Protein AF-A0A3D3QNE5-F1 (afdb_monomer_lite)

Sequence (217 aa):
YAAATQAGFNVDNRNRVFELVQEGLTAEEVILRVTDPNWDDQLERRQYGVVTMHDGLVNVAGYTTPLRQGTSTDNDGSTRYAGVMADASNGVSSQGNTLESSEVVSAPLDAYRWDDPAGFNWLSDRLMRALEAGSVAGGDVRCNDDSIRQTASMAVILVARGQDAPYATESIGMTDAGTPNAPWLAISVATERMAENPLLELRRQYDEWRRTASIDG

Structure (mmCIF, N/CA/C/O backbone):
data_AF-A0A3D3QNE5-F1
#
_entry.id   AF-A0A3D3QNE5-F1
#
loop_
_atom_site.group_PDB
_atom_site.id
_atom_site.type_symbol
_atom_site.label_atom_id
_atom_site.label_alt_id
_atom_site.label_comp_id
_atom_site.label_asym_id
_atom_site.label_entity_id
_atom_site.label_seq_id
_atom_site.pdbx_PDB_ins_code
_atom_site.Cartn_x
_atom_site.Cartn_y
_atom_site.Cartn_z
_atom_site.occupancy
_atom_site.B_iso_or_equiv
_atom_site.auth_seq_id
_atom_site.auth_comp_id
_atom_site.auth_asym_id
_atom_site.auth_atom_id
_atom_site.pdbx_PDB_model_num
ATOM 1 N N . TYR A 1 1 ? -9.745 2.968 9.041 1.00 90.88 1 TYR A N 1
ATOM 2 C CA . TYR A 1 1 ? -9.155 3.762 7.944 1.00 90.88 1 TYR A CA 1
ATOM 3 C C . TYR A 1 1 ? -7.652 3.547 7.941 1.00 90.88 1 TYR A C 1
ATOM 5 O O . TYR A 1 1 ? -7.101 3.224 8.987 1.00 90.88 1 TYR A O 1
ATOM 13 N N . ALA A 1 2 ? -7.010 3.677 6.785 1.00 95.69 2 ALA A N 1
ATOM 14 C CA . ALA A 1 2 ? -5.568 3.532 6.611 1.00 95.69 2 ALA A CA 1
ATOM 15 C C . ALA A 1 2 ? -5.110 4.347 5.396 1.00 95.69 2 ALA A C 1
ATOM 17 O O . ALA A 1 2 ? -5.883 4.547 4.460 1.00 95.69 2 ALA A O 1
ATOM 18 N N . ALA A 1 3 ? -3.856 4.793 5.394 1.00 96.31 3 ALA A N 1
ATOM 19 C CA . ALA A 1 3 ? -3.262 5.437 4.233 1.00 96.31 3 ALA A CA 1
ATOM 20 C C . ALA A 1 3 ? -1.767 5.125 4.121 1.00 96.31 3 ALA A C 1
ATOM 22 O O . ALA A 1 3 ? -1.083 4.949 5.128 1.00 96.31 3 ALA A O 1
ATOM 23 N N . ALA A 1 4 ? -1.267 5.094 2.889 1.00 95.12 4 ALA A N 1
ATOM 24 C CA . ALA A 1 4 ? 0.140 4.941 2.554 1.00 95.12 4 ALA A CA 1
ATOM 25 C C . ALA A 1 4 ? 0.581 6.102 1.653 1.00 95.12 4 ALA A C 1
ATOM 27 O O . ALA A 1 4 ? 0.037 6.298 0.564 1.00 95.12 4 ALA A O 1
ATOM 28 N N . THR A 1 5 ? 1.578 6.863 2.108 1.00 93.00 5 THR A N 1
ATOM 29 C CA . THR A 1 5 ? 2.180 7.984 1.372 1.00 93.00 5 THR A CA 1
ATOM 30 C C . THR A 1 5 ? 3.607 7.624 0.978 1.00 93.00 5 THR A C 1
ATOM 32 O O . THR A 1 5 ? 4.450 7.403 1.849 1.00 93.00 5 THR A O 1
ATOM 35 N N . GLN A 1 6 ? 3.898 7.559 -0.317 1.00 90.12 6 GLN A N 1
ATOM 36 C CA . GLN A 1 6 ? 5.183 7.077 -0.822 1.00 90.12 6 GLN A CA 1
ATOM 37 C C . GLN A 1 6 ? 5.610 7.821 -2.088 1.00 90.12 6 GLN A C 1
ATOM 39 O O . GLN A 1 6 ? 4.893 8.690 -2.576 1.00 90.12 6 GLN A O 1
ATOM 44 N N . ALA A 1 7 ? 6.785 7.449 -2.606 1.00 86.94 7 ALA A N 1
ATOM 45 C CA . ALA A 1 7 ? 7.485 8.118 -3.702 1.00 86.94 7 ALA A CA 1
ATOM 46 C C . ALA A 1 7 ? 7.830 9.584 -3.362 1.00 86.94 7 ALA A C 1
ATOM 48 O O . ALA A 1 7 ? 6.972 10.427 -3.117 1.00 86.94 7 ALA A O 1
ATOM 49 N N . GLY A 1 8 ? 9.132 9.880 -3.265 1.00 83.69 8 GLY A N 1
ATOM 50 C CA . GLY A 1 8 ? 9.593 11.179 -2.766 1.00 83.69 8 GLY A CA 1
ATOM 51 C C . GLY A 1 8 ? 8.957 11.528 -1.417 1.00 83.69 8 GLY A C 1
ATOM 52 O O . GLY A 1 8 ? 8.318 12.568 -1.313 1.00 83.69 8 GLY A O 1
ATOM 53 N N . PHE A 1 9 ? 9.061 10.630 -0.430 1.00 84.50 9 PHE A N 1
ATOM 54 C CA . PHE A 1 9 ? 8.398 10.776 0.868 1.00 84.50 9 PHE A CA 1
ATOM 55 C C . PHE A 1 9 ? 8.602 12.177 1.462 1.00 84.50 9 PHE A C 1
ATOM 57 O O . PHE A 1 9 ? 9.721 12.690 1.508 1.00 84.50 9 PHE A O 1
ATOM 64 N N . ASN A 1 10 ? 7.502 12.772 1.915 1.00 89.44 10 ASN A N 1
ATOM 65 C CA . ASN A 1 10 ? 7.453 14.072 2.562 1.00 89.44 10 ASN A CA 1
ATOM 66 C C . ASN A 1 10 ? 6.512 13.955 3.772 1.00 89.44 10 ASN A C 1
ATOM 68 O O . ASN A 1 10 ? 5.375 13.492 3.638 1.00 89.44 10 ASN A O 1
ATOM 72 N N . VAL A 1 11 ? 7.006 14.343 4.949 1.00 91.56 11 VAL A N 1
ATOM 73 C CA . VAL A 1 11 ? 6.274 14.178 6.210 1.00 91.56 11 VAL A CA 1
ATOM 74 C C . VAL A 1 11 ? 5.051 15.092 6.304 1.00 91.56 11 VAL A C 1
ATOM 76 O O . VAL A 1 11 ? 4.040 14.665 6.854 1.00 91.56 11 VAL A O 1
ATOM 79 N N . ASP A 1 12 ? 5.097 16.285 5.712 1.00 92.12 12 ASP A N 1
ATOM 80 C CA . ASP A 1 12 ? 3.985 17.240 5.708 1.00 92.12 12 ASP A CA 1
ATOM 81 C C . ASP A 1 12 ? 2.828 16.718 4.854 1.00 92.12 12 ASP A C 1
ATOM 83 O O . ASP A 1 12 ? 1.675 16.758 5.274 1.00 92.12 12 ASP A O 1
ATOM 87 N N . ASN A 1 13 ? 3.129 16.106 3.706 1.00 91.88 13 ASN A N 1
ATOM 88 C CA . ASN A 1 13 ? 2.128 15.408 2.897 1.00 91.88 13 ASN A CA 1
ATOM 89 C C . ASN A 1 13 ? 1.490 14.236 3.647 1.00 91.88 13 ASN A C 1
ATOM 91 O O . ASN A 1 13 ? 0.273 14.057 3.602 1.00 91.88 13 ASN A O 1
ATOM 95 N N . ARG A 1 14 ? 2.300 13.440 4.355 1.00 94.25 14 ARG A N 1
ATOM 96 C CA . ARG A 1 14 ? 1.798 12.359 5.214 1.00 94.25 14 ARG A CA 1
ATOM 97 C C . ARG A 1 14 ? 0.884 12.905 6.308 1.00 94.25 14 ARG A C 1
ATOM 99 O O . ARG A 1 14 ? -0.198 12.357 6.511 1.00 94.25 14 ARG A O 1
ATOM 106 N N . ASN A 1 15 ? 1.295 13.977 6.983 1.00 95.12 15 ASN A N 1
ATOM 107 C CA . ASN A 1 15 ? 0.505 14.632 8.026 1.00 95.12 15 ASN A CA 1
ATOM 108 C C . ASN A 1 15 ? -0.812 15.170 7.464 1.00 95.12 15 ASN A C 1
ATOM 110 O O . ASN A 1 15 ? -1.858 14.968 8.069 1.00 95.12 15 ASN A O 1
ATOM 114 N N . ARG A 1 16 ? -0.791 15.751 6.262 1.00 95.81 16 ARG A N 1
ATOM 115 C CA . ARG A 1 16 ? -2.001 16.248 5.610 1.00 95.81 16 ARG A CA 1
ATOM 116 C C . ARG A 1 16 ? -2.996 15.139 5.290 1.00 95.81 16 ARG A C 1
ATOM 118 O O . ARG A 1 16 ? -4.182 15.294 5.558 1.00 95.81 16 ARG A O 1
ATOM 125 N N . VAL A 1 17 ? -2.529 14.006 4.759 1.00 96.69 17 VAL A N 1
ATOM 126 C CA . VAL A 1 17 ? -3.379 12.817 4.569 1.00 96.69 17 VAL A CA 1
ATOM 127 C C . VAL A 1 17 ? -3.972 12.366 5.906 1.00 96.69 17 VAL A C 1
ATOM 129 O O . VAL A 1 17 ? -5.165 12.082 5.983 1.00 96.69 17 VAL A O 1
ATOM 132 N N . PHE A 1 18 ? -3.153 12.315 6.959 1.00 96.25 18 PHE A N 1
ATOM 133 C CA . PHE A 1 18 ? -3.582 11.900 8.292 1.00 96.25 18 PHE A CA 1
ATOM 134 C C . PHE A 1 18 ? -4.681 12.809 8.865 1.00 96.25 18 PHE A C 1
ATOM 136 O O . PHE A 1 18 ? -5.699 12.296 9.322 1.00 96.25 18 PHE A O 1
ATOM 143 N N . GLU A 1 19 ? -4.523 14.131 8.771 1.00 96.81 19 GLU A N 1
ATOM 144 C CA . GLU A 1 19 ? -5.537 15.118 9.169 1.00 96.81 19 GLU A CA 1
ATOM 145 C C . GLU A 1 19 ? -6.857 14.918 8.415 1.00 96.81 19 GLU A C 1
ATOM 147 O O . GLU A 1 19 ? -7.907 14.779 9.033 1.00 96.81 19 GLU A O 1
ATOM 152 N N . LEU A 1 20 ? -6.809 14.830 7.083 1.00 97.12 20 LEU A N 1
ATOM 153 C CA . LEU A 1 20 ? -8.007 14.709 6.244 1.00 97.12 20 LEU A CA 1
ATOM 154 C C . LEU A 1 20 ? -8.773 13.403 6.508 1.00 97.12 20 LEU A C 1
ATOM 156 O O . LEU A 1 20 ? -10.003 13.384 6.504 1.00 97.12 20 LEU A O 1
ATOM 160 N N . VAL A 1 21 ? -8.057 12.306 6.771 1.00 96.06 21 VAL A N 1
ATOM 161 C CA . VAL A 1 21 ? -8.677 11.034 7.170 1.00 96.06 21 VAL A CA 1
ATOM 162 C C . VAL A 1 21 ? -9.337 11.154 8.549 1.00 96.06 21 VAL A C 1
ATOM 164 O O . VAL A 1 21 ? -10.417 10.599 8.747 1.00 96.06 21 VAL A O 1
ATOM 167 N N . GLN A 1 22 ? -8.734 11.882 9.495 1.00 94.38 22 GLN A N 1
ATOM 168 C CA . GLN A 1 22 ? -9.334 12.131 10.814 1.00 94.38 22 GLN A CA 1
ATOM 169 C C . GLN A 1 22 ? -10.551 13.058 10.761 1.00 94.38 22 GLN A C 1
ATOM 171 O O . GLN A 1 22 ? -11.487 12.874 11.536 1.00 94.38 22 GLN A O 1
ATOM 176 N N . GLU A 1 23 ? -10.566 14.014 9.833 1.00 95.25 23 GLU A N 1
ATOM 177 C CA . GLU A 1 23 ? -11.733 14.853 9.529 1.00 95.25 23 GLU A CA 1
ATOM 178 C C . GLU A 1 23 ? -12.906 14.040 8.944 1.00 95.25 23 GLU A C 1
ATOM 180 O O . GLU A 1 23 ? -14.023 14.547 8.849 1.00 95.25 23 GLU A O 1
ATOM 185 N N . GLY A 1 24 ? -12.673 12.770 8.596 1.00 94.81 24 GLY A N 1
ATOM 186 C CA . GLY A 1 24 ? -13.698 11.833 8.155 1.00 94.81 24 GLY A CA 1
ATOM 187 C C . GLY A 1 24 ? -13.949 11.844 6.652 1.00 94.81 24 GLY A C 1
ATOM 188 O O . GLY A 1 24 ? -14.939 11.266 6.228 1.00 94.81 24 GLY A O 1
ATOM 189 N N . LEU A 1 25 ? -13.086 12.461 5.841 1.00 97.56 25 LEU A N 1
ATOM 190 C CA . LEU A 1 25 ? -13.277 12.531 4.388 1.00 97.56 25 LEU A CA 1
ATOM 191 C C . LEU A 1 25 ? -13.295 11.141 3.721 1.00 97.56 25 LEU A C 1
ATOM 193 O O . LEU A 1 25 ? -12.687 10.166 4.185 1.00 97.56 25 LEU A O 1
ATOM 197 N N . THR A 1 26 ? -13.958 11.060 2.568 1.00 97.81 26 THR A N 1
ATOM 198 C CA . THR A 1 26 ? -13.844 9.906 1.663 1.00 97.81 26 THR A CA 1
ATOM 199 C C . THR A 1 26 ? -12.422 9.793 1.103 1.00 97.81 26 THR A C 1
ATOM 201 O O . THR A 1 26 ? -11.667 10.768 1.066 1.00 97.81 26 THR A O 1
ATOM 204 N N . ALA A 1 27 ? -12.023 8.600 0.661 1.00 97.88 27 ALA A N 1
ATOM 205 C CA . ALA A 1 27 ? -10.681 8.385 0.128 1.00 97.88 27 ALA A CA 1
ATOM 206 C C . ALA A 1 27 ? -10.413 9.268 -1.107 1.00 97.88 27 ALA A C 1
ATOM 208 O O . ALA A 1 27 ? -9.323 9.814 -1.259 1.00 97.88 27 ALA A O 1
ATOM 209 N N . GLU A 1 28 ? -11.421 9.458 -1.953 1.00 97.69 28 GLU A N 1
ATOM 210 C CA . GLU A 1 28 ? -11.393 10.293 -3.149 1.00 97.69 28 GLU A CA 1
ATOM 211 C C . GLU A 1 28 ? -11.211 11.772 -2.800 1.00 97.69 28 GLU A C 1
ATOM 213 O O . GLU A 1 28 ? -10.402 12.455 -3.428 1.00 97.69 28 GLU A O 1
ATOM 218 N N . GLU A 1 29 ? -11.913 12.268 -1.778 1.00 98.12 29 GLU A N 1
ATOM 219 C CA . GLU A 1 29 ? -11.738 13.638 -1.289 1.00 98.12 29 GLU A CA 1
ATOM 220 C C . GLU A 1 29 ? -10.346 13.849 -0.694 1.00 98.12 29 GLU A C 1
ATOM 222 O O . GLU A 1 29 ? -9.727 14.880 -0.960 1.00 98.12 29 GLU A O 1
ATOM 227 N N . VAL A 1 30 ? -9.823 12.877 0.064 1.00 97.94 30 VAL A N 1
ATOM 228 C CA . VAL A 1 30 ? -8.446 12.934 0.576 1.00 97.94 30 VAL A CA 1
ATOM 229 C C . VAL A 1 30 ? -7.464 13.050 -0.587 1.00 97.94 30 VAL A C 1
ATOM 231 O O . VAL A 1 30 ? -6.654 13.976 -0.590 1.00 97.94 30 VAL A O 1
ATOM 234 N N . ILE A 1 31 ? -7.558 12.164 -1.590 1.00 97.19 31 ILE A N 1
ATOM 235 C CA . ILE A 1 31 ? -6.699 12.207 -2.783 1.00 97.19 31 ILE A CA 1
ATOM 236 C C . ILE A 1 31 ? -6.809 13.568 -3.472 1.00 97.19 31 ILE A C 1
ATOM 238 O O . ILE A 1 31 ? -5.785 14.214 -3.664 1.00 97.19 31 ILE A O 1
ATOM 242 N N . LEU A 1 32 ? -8.026 14.048 -3.755 1.00 97.12 32 LEU A N 1
ATOM 243 C CA . LEU A 1 32 ? -8.255 15.335 -4.416 1.00 97.12 32 LEU A CA 1
ATOM 244 C C . LEU A 1 3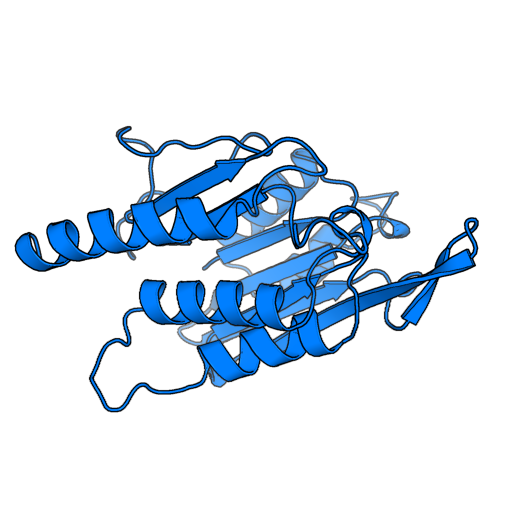2 ? -7.547 16.492 -3.696 1.00 97.12 32 LEU A C 1
ATOM 246 O O . LEU A 1 32 ? -6.938 17.337 -4.349 1.00 97.12 32 LEU A O 1
ATOM 250 N N . ARG A 1 33 ? -7.609 16.523 -2.360 1.00 96.81 33 ARG A N 1
ATOM 251 C CA . ARG A 1 33 ? -7.003 17.581 -1.540 1.00 96.81 33 ARG A CA 1
ATOM 252 C C . ARG A 1 33 ? -5.481 17.517 -1.523 1.00 96.81 33 ARG A C 1
ATOM 254 O O . ARG A 1 33 ? -4.845 18.562 -1.599 1.00 96.81 33 ARG A O 1
ATOM 261 N N . VAL A 1 34 ? -4.897 16.326 -1.402 1.00 95.81 34 VAL A N 1
ATOM 262 C CA . VAL A 1 34 ? -3.430 16.182 -1.332 1.00 95.81 34 VAL A CA 1
ATOM 263 C C . VAL A 1 34 ? -2.764 16.216 -2.703 1.00 95.81 34 VAL A C 1
ATOM 265 O O . VAL A 1 34 ? -1.554 16.397 -2.781 1.00 95.81 34 VAL A O 1
ATOM 268 N N . THR A 1 35 ? -3.548 16.097 -3.778 1.00 95.19 35 THR A N 1
ATOM 269 C CA . THR A 1 35 ? -3.095 16.307 -5.157 1.00 95.19 35 THR A CA 1
ATOM 270 C C . THR A 1 35 ? -3.410 17.700 -5.707 1.00 95.19 35 THR A C 1
ATOM 272 O O . THR A 1 35 ? -3.315 17.913 -6.914 1.00 95.19 35 THR A O 1
ATOM 275 N N . ASP A 1 36 ? -3.816 18.654 -4.866 1.00 94.19 36 ASP A N 1
ATOM 276 C CA . ASP A 1 36 ? -3.962 20.048 -5.290 1.00 94.19 36 ASP A CA 1
ATOM 277 C C . ASP A 1 36 ? -2.561 20.647 -5.537 1.00 94.19 36 ASP A C 1
ATOM 279 O O . ASP A 1 36 ? -1.737 20.655 -4.618 1.00 94.19 36 ASP A O 1
ATOM 283 N N . PRO A 1 37 ? -2.253 21.166 -6.740 1.00 90.12 37 PRO A N 1
ATOM 284 C CA . PRO A 1 37 ? -0.946 21.759 -7.028 1.00 90.12 37 PRO A CA 1
ATOM 285 C C . PRO A 1 37 ? -0.647 23.028 -6.212 1.00 90.12 37 PRO A C 1
ATOM 287 O O . PRO A 1 37 ? 0.503 23.451 -6.149 1.00 90.12 37 PRO A O 1
ATOM 290 N N . ASN A 1 38 ? -1.653 23.650 -5.582 1.00 91.94 38 ASN A N 1
ATOM 291 C CA . ASN A 1 38 ? -1.429 24.735 -4.621 1.00 91.94 38 ASN A CA 1
ATOM 292 C C . ASN A 1 38 ? -0.928 24.223 -3.262 1.00 91.94 38 ASN A C 1
ATOM 294 O O . ASN A 1 38 ? -0.426 25.012 -2.463 1.00 91.94 38 ASN A O 1
ATOM 298 N N . TRP A 1 39 ? -1.113 22.931 -2.981 1.00 90.81 39 TRP A N 1
ATOM 299 C CA . TRP A 1 39 ? -0.649 22.267 -1.768 1.00 90.81 39 TRP A CA 1
ATOM 300 C C . TRP A 1 39 ? 0.719 21.606 -1.972 1.00 90.81 39 TRP A C 1
ATOM 302 O O . TRP A 1 39 ? 1.626 21.826 -1.174 1.00 90.81 39 TRP A O 1
ATOM 312 N N . ASP A 1 40 ? 0.877 20.816 -3.036 1.00 92.12 40 ASP A N 1
ATOM 313 C CA . ASP A 1 40 ? 2.121 20.106 -3.342 1.00 92.12 40 ASP A CA 1
ATOM 314 C C . ASP A 1 40 ? 2.567 20.439 -4.765 1.00 92.12 40 ASP A C 1
ATOM 316 O O . ASP A 1 40 ? 1.901 20.099 -5.739 1.00 92.12 40 ASP A O 1
ATOM 320 N N . ASP A 1 41 ? 3.708 21.106 -4.897 1.00 91.44 41 ASP A N 1
ATOM 321 C CA . ASP A 1 41 ? 4.287 21.494 -6.185 1.00 91.44 41 ASP A CA 1
ATOM 322 C C . ASP A 1 41 ? 5.157 20.390 -6.812 1.00 91.44 41 ASP A C 1
ATOM 324 O O . ASP A 1 41 ? 5.738 20.585 -7.878 1.00 91.44 41 ASP A O 1
ATOM 328 N N . GLN A 1 42 ? 5.233 19.225 -6.161 1.00 92.25 42 GLN A N 1
ATOM 329 C CA . GLN A 1 42 ? 6.050 18.074 -6.550 1.00 92.25 42 GLN A CA 1
ATOM 330 C C . GLN A 1 42 ? 5.203 16.811 -6.774 1.00 92.25 42 GLN A C 1
ATOM 332 O O . GLN A 1 42 ? 5.662 15.682 -6.543 1.00 92.25 42 GLN A O 1
ATOM 337 N N . LEU A 1 43 ? 3.953 16.974 -7.222 1.00 91.50 43 LEU A N 1
ATOM 338 C CA . LEU A 1 43 ? 3.023 15.868 -7.497 1.00 91.50 43 LEU A CA 1
ATOM 339 C C . LEU A 1 43 ? 3.593 14.830 -8.457 1.00 91.50 43 LEU A C 1
ATOM 341 O O . LEU A 1 43 ? 3.243 13.653 -8.364 1.00 91.50 43 LEU A O 1
ATOM 345 N N . GLU A 1 44 ? 4.508 15.227 -9.344 1.00 90.88 44 GLU A N 1
ATOM 346 C CA . GLU A 1 44 ? 5.205 14.327 -10.252 1.00 90.88 44 GLU A CA 1
ATOM 347 C C . GLU A 1 44 ? 6.040 13.272 -9.529 1.00 90.88 44 GLU A C 1
ATOM 349 O O . GLU A 1 44 ? 6.466 12.295 -10.145 1.00 90.88 44 GLU A O 1
ATOM 354 N N . ARG A 1 45 ? 6.300 13.454 -8.233 1.00 90.00 45 ARG A N 1
ATOM 355 C CA . ARG A 1 45 ? 7.092 12.555 -7.396 1.00 90.00 45 ARG A CA 1
ATOM 356 C C . ARG A 1 45 ? 6.253 11.672 -6.493 1.00 90.00 45 ARG A C 1
ATOM 358 O O . ARG A 1 45 ? 6.856 10.802 -5.882 1.00 90.00 45 ARG A O 1
ATOM 365 N N . ARG A 1 46 ? 4.933 11.864 -6.417 1.00 93.94 46 ARG A N 1
ATOM 366 C CA . ARG A 1 46 ? 4.092 11.296 -5.355 1.00 93.94 46 ARG A CA 1
ATOM 367 C C . ARG A 1 46 ? 3.321 10.053 -5.761 1.00 93.94 46 ARG A C 1
ATOM 369 O O . ARG A 1 46 ? 2.989 9.841 -6.931 1.00 93.94 46 ARG A O 1
ATOM 376 N N . GLN A 1 47 ? 2.988 9.273 -4.741 1.00 95.06 47 GLN A N 1
ATOM 377 C CA . GLN A 1 47 ? 2.051 8.167 -4.811 1.00 95.06 47 GLN A CA 1
ATOM 378 C C . GLN A 1 47 ? 1.314 8.020 -3.468 1.00 95.06 47 GLN A C 1
ATOM 380 O O . GLN A 1 47 ? 1.931 8.077 -2.401 1.00 95.06 47 GLN A O 1
ATOM 385 N N . TYR A 1 48 ? -0.004 7.839 -3.519 1.00 95.88 48 TYR A N 1
ATOM 386 C CA . TYR A 1 48 ? -0.884 7.785 -2.349 1.00 95.88 48 TYR A CA 1
ATOM 387 C C . TYR A 1 48 ? -1.880 6.642 -2.485 1.00 95.88 48 TYR A C 1
ATOM 389 O O . TYR A 1 48 ? -2.467 6.473 -3.548 1.00 95.88 48 TYR A O 1
ATOM 397 N N . GLY A 1 49 ? -2.126 5.916 -1.399 1.00 96.62 49 GLY A N 1
ATOM 398 C CA . GLY A 1 49 ? -3.211 4.943 -1.295 1.00 96.62 49 GLY A CA 1
ATOM 399 C C . GLY A 1 49 ? -3.984 5.211 -0.016 1.00 96.62 49 GLY A C 1
ATOM 400 O O . GLY A 1 49 ? -3.368 5.373 1.036 1.00 96.62 49 GLY A O 1
ATOM 401 N N . VAL A 1 50 ? -5.307 5.299 -0.096 1.00 98.00 50 VAL A N 1
ATOM 402 C CA . VAL A 1 50 ? -6.169 5.694 1.021 1.00 98.00 50 VAL A CA 1
ATOM 403 C C . VAL A 1 50 ? -7.376 4.765 1.085 1.00 98.00 50 VAL A C 1
ATOM 405 O O . VAL A 1 50 ? -8.034 4.515 0.079 1.00 98.00 50 VAL A O 1
ATOM 408 N N . VAL A 1 51 ? -7.671 4.275 2.287 1.00 97.62 51 VAL A N 1
ATOM 409 C CA . VAL A 1 51 ? -8.873 3.509 2.624 1.00 97.62 51 VAL A CA 1
ATOM 410 C C . VAL A 1 51 ? -9.583 4.229 3.766 1.00 97.62 51 VAL A C 1
ATOM 412 O O . VAL A 1 51 ? -9.055 4.309 4.882 1.00 97.62 51 VAL A O 1
ATOM 415 N N . THR A 1 52 ? -10.795 4.719 3.526 1.00 96.88 52 THR A N 1
ATOM 416 C CA . THR A 1 52 ? -11.631 5.338 4.564 1.00 96.88 52 THR A CA 1
ATOM 417 C C . THR A 1 52 ? -12.978 4.644 4.696 1.00 96.88 52 THR A C 1
ATOM 419 O O . THR A 1 52 ? -13.341 3.770 3.909 1.00 96.88 52 THR A O 1
ATOM 422 N N . MET A 1 53 ? -13.703 4.999 5.754 1.00 93.12 53 MET A N 1
ATOM 423 C CA . MET A 1 53 ? -15.091 4.611 5.940 1.00 93.12 53 MET A CA 1
ATOM 424 C C . MET A 1 53 ? -15.886 5.880 6.229 1.00 93.12 53 MET A C 1
ATOM 426 O O . MET A 1 53 ? -15.563 6.583 7.182 1.00 93.12 53 MET A O 1
ATOM 430 N N . HIS A 1 54 ? -16.892 6.162 5.409 1.00 90.00 54 HIS A N 1
ATOM 431 C CA . HIS A 1 54 ? -17.760 7.335 5.518 1.00 90.00 54 HIS A CA 1
ATOM 432 C C . HIS A 1 54 ? -19.209 6.855 5.439 1.00 90.00 54 HIS A C 1
ATOM 434 O O . HIS A 1 54 ? -19.547 6.085 4.543 1.00 90.00 54 HIS A O 1
ATOM 440 N N . ASP A 1 55 ? -20.047 7.241 6.403 1.00 88.88 55 ASP A N 1
ATOM 441 C CA . ASP A 1 55 ? -21.447 6.794 6.512 1.00 88.88 55 ASP A CA 1
ATOM 442 C C . ASP A 1 55 ? -21.639 5.264 6.437 1.00 88.88 55 ASP A C 1
ATOM 444 O O . ASP A 1 55 ? -22.605 4.753 5.874 1.00 88.88 55 ASP A O 1
ATOM 448 N N . GLY A 1 56 ? -20.691 4.507 7.001 1.00 88.06 56 GLY A N 1
ATOM 449 C CA . GLY A 1 56 ? -20.710 3.039 6.986 1.00 88.06 56 GLY A CA 1
ATOM 450 C C . GLY A 1 56 ? -20.323 2.403 5.645 1.00 88.06 56 GLY A C 1
ATOM 451 O O . GLY A 1 56 ? -20.372 1.181 5.524 1.00 88.06 56 GLY A O 1
ATOM 452 N N . LEU A 1 57 ? -19.911 3.200 4.655 1.00 93.50 57 LEU A N 1
ATOM 453 C CA . LEU A 1 57 ? -19.417 2.736 3.362 1.00 93.50 57 LEU A CA 1
ATOM 454 C C . LEU A 1 57 ? -17.894 2.822 3.305 1.00 93.50 57 LEU A C 1
ATOM 456 O O . LEU A 1 57 ? -17.299 3.823 3.705 1.00 93.50 57 LEU A O 1
ATOM 460 N N . VAL A 1 58 ? -17.267 1.767 2.791 1.00 96.25 58 VAL A N 1
ATOM 461 C CA . VAL A 1 58 ? -15.823 1.724 2.542 1.00 96.25 58 VAL A CA 1
ATOM 462 C C . VAL A 1 58 ? -15.517 2.464 1.243 1.00 96.25 58 VAL A C 1
ATOM 464 O O . VAL A 1 58 ? -16.101 2.157 0.207 1.00 96.25 58 VAL A O 1
ATOM 467 N N . ASN A 1 59 ? -14.576 3.404 1.300 1.00 97.56 59 ASN A N 1
ATOM 468 C CA . ASN A 1 59 ? -14.068 4.135 0.140 1.00 97.56 59 ASN A CA 1
ATOM 469 C C . ASN A 1 59 ? -12.578 3.845 -0.014 1.00 97.56 59 ASN A C 1
ATOM 471 O O . ASN A 1 59 ? -11.844 3.795 0.979 1.00 97.56 59 ASN A O 1
ATOM 475 N N . VAL A 1 60 ? -12.130 3.645 -1.252 1.00 97.75 60 VAL A N 1
ATOM 476 C CA . VAL A 1 60 ? -10.729 3.351 -1.555 1.00 97.75 60 VAL A CA 1
ATOM 477 C C . VAL A 1 60 ? -10.312 4.143 -2.776 1.00 97.75 60 VAL A C 1
ATOM 479 O O . VAL A 1 60 ? -10.878 3.974 -3.851 1.00 97.75 60 VAL A O 1
ATOM 482 N N . ALA A 1 61 ? -9.262 4.938 -2.621 1.00 97.00 61 ALA A N 1
ATOM 483 C CA . ALA A 1 61 ? -8.701 5.723 -3.701 1.00 97.00 61 ALA A CA 1
ATOM 484 C C . ALA A 1 61 ? -7.180 5.628 -3.690 1.00 97.00 61 ALA A C 1
ATOM 486 O O . ALA A 1 61 ? -6.538 5.470 -2.649 1.00 97.00 61 ALA A O 1
ATOM 487 N N . GLY A 1 62 ? -6.604 5.738 -4.879 1.00 95.44 62 GLY A N 1
ATOM 488 C CA . GLY A 1 62 ? -5.170 5.721 -5.075 1.00 95.44 62 GLY A CA 1
ATOM 489 C C . GLY A 1 62 ? -4.755 6.735 -6.125 1.00 95.44 62 GLY A C 1
ATOM 490 O O . GLY A 1 62 ? -5.504 7.034 -7.052 1.00 95.44 62 GLY A O 1
ATOM 491 N N . TYR A 1 63 ? -3.542 7.246 -5.988 1.00 95.62 63 TYR A N 1
ATOM 492 C CA . TYR A 1 63 ? -2.925 8.162 -6.928 1.00 95.62 63 TYR A CA 1
ATOM 493 C C . TYR A 1 63 ? -1.508 7.692 -7.209 1.00 95.62 63 TYR A C 1
ATOM 495 O O . TYR A 1 63 ? -0.703 7.525 -6.299 1.00 95.62 63 TYR A O 1
ATOM 503 N N . THR A 1 64 ? -1.195 7.515 -8.484 1.00 95.56 64 THR A N 1
ATOM 504 C CA . THR A 1 64 ? 0.177 7.466 -8.990 1.00 95.56 64 THR A CA 1
ATOM 505 C C . THR A 1 64 ? 0.295 8.611 -9.974 1.00 95.56 64 THR A C 1
ATOM 507 O O . THR A 1 64 ? -0.588 8.758 -10.816 1.00 95.56 64 THR A O 1
ATOM 510 N N . THR A 1 65 ? 1.356 9.414 -9.882 1.00 92.38 65 THR A N 1
ATOM 511 C CA . THR A 1 65 ? 1.575 10.488 -10.859 1.00 92.38 65 THR A CA 1
ATOM 512 C C . THR A 1 65 ? 1.401 9.988 -12.303 1.00 92.38 65 THR A C 1
ATOM 514 O O . THR A 1 65 ? 2.044 8.999 -12.682 1.00 92.38 65 THR A O 1
ATOM 517 N N . PRO A 1 66 ? 0.606 10.680 -13.143 1.00 91.25 66 PRO A N 1
ATOM 518 C CA . PRO A 1 66 ? 0.442 10.306 -14.547 1.00 91.25 66 PRO A CA 1
ATOM 519 C C . PRO A 1 66 ? 1.766 10.234 -15.318 1.00 91.25 66 PRO A C 1
ATOM 521 O O . PRO A 1 66 ? 1.873 9.494 -16.288 1.00 91.25 66 PRO A O 1
ATOM 524 N N . LEU A 1 67 ? 2.796 10.964 -14.871 1.00 89.50 67 LEU A N 1
ATOM 525 C CA . LEU A 1 67 ? 4.118 10.979 -15.504 1.00 89.50 67 LEU A CA 1
ATOM 526 C C . LEU A 1 67 ? 4.923 9.691 -15.296 1.00 89.50 67 LEU A C 1
ATOM 528 O O . LEU A 1 67 ? 5.875 9.460 -16.036 1.00 89.50 67 LEU A O 1
ATOM 532 N N . ARG A 1 68 ? 4.586 8.876 -14.288 1.00 88.62 68 ARG A N 1
ATOM 533 C CA . ARG A 1 68 ? 5.267 7.595 -14.026 1.00 88.62 68 ARG A CA 1
ATOM 534 C C . ARG A 1 68 ? 4.346 6.383 -14.096 1.00 88.62 68 ARG A C 1
ATOM 536 O O . ARG A 1 68 ? 4.832 5.271 -13.948 1.00 88.62 68 ARG A O 1
ATOM 543 N N . GLN A 1 69 ? 3.041 6.574 -14.281 1.00 93.88 69 GLN A N 1
ATOM 544 C CA . GLN A 1 69 ? 2.094 5.467 -14.310 1.00 93.88 69 GLN A CA 1
ATOM 545 C C . GLN A 1 69 ? 2.354 4.536 -15.503 1.00 93.88 69 GLN A C 1
ATOM 547 O O . GLN A 1 69 ? 2.487 4.976 -16.643 1.00 93.88 69 GLN A O 1
ATOM 552 N N . GLY A 1 70 ? 2.352 3.233 -15.232 1.00 95.75 70 GLY A N 1
ATOM 553 C CA . GLY A 1 70 ? 2.657 2.190 -16.199 1.00 95.75 70 GLY A CA 1
ATOM 554 C C . GLY A 1 70 ? 4.140 1.840 -16.221 1.00 95.75 70 GLY A C 1
ATOM 555 O O . GLY A 1 70 ? 4.849 1.978 -15.226 1.00 95.75 70 GLY A O 1
ATOM 556 N N . THR A 1 71 ? 4.587 1.331 -17.364 1.00 95.69 71 THR A N 1
ATOM 557 C CA . THR A 1 71 ? 5.983 0.957 -17.586 1.00 95.69 71 THR A CA 1
ATOM 558 C C . THR A 1 71 ? 6.755 2.139 -18.161 1.00 95.69 71 THR A C 1
ATOM 560 O O . THR A 1 71 ? 6.367 2.690 -19.191 1.00 95.69 71 THR A O 1
ATOM 563 N N . SER A 1 72 ? 7.871 2.493 -17.531 1.00 91.69 72 SER A N 1
ATOM 564 C CA . SER A 1 72 ? 8.794 3.530 -17.991 1.00 91.69 72 SER A CA 1
ATOM 565 C C . SER A 1 72 ? 10.228 3.011 -18.032 1.00 91.69 72 SER A C 1
ATOM 567 O O . SER A 1 72 ? 10.609 2.149 -17.240 1.00 91.69 72 SER A O 1
ATOM 569 N N . THR A 1 73 ? 11.039 3.569 -18.927 1.00 88.94 73 THR A N 1
ATOM 570 C CA . THR A 1 73 ? 12.487 3.333 -18.964 1.00 88.94 73 THR A CA 1
ATOM 571 C C . THR A 1 73 ? 13.201 4.522 -18.331 1.00 88.94 73 THR A C 1
ATOM 573 O O . THR A 1 73 ? 13.007 5.657 -18.766 1.00 88.94 73 THR A O 1
ATOM 576 N N . ASP A 1 74 ? 14.004 4.267 -17.301 1.00 81.38 74 ASP A N 1
ATOM 577 C CA . ASP A 1 74 ? 14.810 5.291 -16.635 1.00 81.38 74 ASP A CA 1
ATOM 578 C C . ASP A 1 74 ? 16.059 5.650 -17.463 1.00 81.38 74 ASP A C 1
ATOM 580 O O . ASP A 1 74 ? 16.427 4.972 -18.424 1.00 81.38 74 ASP A O 1
ATOM 584 N N . ASN A 1 75 ? 16.745 6.732 -17.081 1.00 82.19 75 ASN A N 1
ATOM 585 C CA . ASN A 1 75 ? 17.945 7.225 -17.776 1.00 82.19 75 ASN A CA 1
ATOM 586 C C . ASN A 1 75 ? 19.104 6.210 -17.819 1.00 82.19 75 ASN A C 1
ATOM 588 O O . ASN A 1 75 ? 20.001 6.342 -18.648 1.00 82.19 75 ASN A O 1
ATOM 592 N N . ASP A 1 76 ? 19.104 5.230 -16.915 1.00 83.38 76 ASP A N 1
ATOM 593 C CA . ASP A 1 76 ? 20.071 4.129 -16.870 1.00 83.38 76 ASP A CA 1
ATOM 594 C C . ASP A 1 76 ? 19.710 2.969 -17.820 1.00 83.38 76 ASP A C 1
ATOM 596 O O . ASP A 1 76 ? 20.433 1.977 -17.882 1.00 83.38 76 ASP A O 1
ATOM 600 N N . GLY A 1 77 ? 18.606 3.083 -18.568 1.00 82.94 77 GLY A N 1
ATOM 601 C CA . GLY A 1 77 ? 18.091 2.044 -19.457 1.00 82.94 77 GLY A CA 1
ATOM 602 C C . GLY A 1 77 ? 17.273 0.961 -18.747 1.00 82.94 77 GLY A C 1
ATOM 603 O O . GLY A 1 77 ? 16.750 0.070 -19.418 1.00 82.94 77 GLY A O 1
ATOM 604 N N . SER A 1 78 ? 17.123 1.024 -17.418 1.00 85.25 78 SER A N 1
ATOM 605 C CA . SER A 1 78 ? 16.307 0.066 -16.670 1.00 85.25 78 SER A CA 1
ATOM 606 C C . SER A 1 78 ? 14.819 0.305 -16.916 1.00 85.25 78 SER A C 1
ATOM 608 O O . SER A 1 78 ? 14.342 1.441 -16.927 1.00 85.25 78 SER A O 1
ATOM 610 N N . THR A 1 79 ? 14.073 -0.778 -17.123 1.00 91.25 79 THR A N 1
ATOM 611 C CA . THR A 1 79 ? 12.612 -0.729 -17.241 1.00 91.25 79 THR A CA 1
ATOM 612 C C . THR A 1 79 ? 11.993 -0.934 -15.868 1.00 91.25 79 THR A C 1
ATOM 614 O O . THR A 1 79 ? 12.431 -1.793 -15.111 1.00 91.25 79 THR A O 1
ATOM 617 N N . ARG A 1 80 ? 11.003 -0.109 -15.533 1.00 94.44 80 ARG A N 1
ATOM 618 C CA . ARG A 1 80 ? 10.367 -0.058 -14.215 1.00 94.44 80 ARG A CA 1
ATOM 619 C C . ARG A 1 80 ? 8.872 0.128 -14.377 1.00 94.44 80 ARG A C 1
ATOM 621 O O . ARG A 1 80 ? 8.434 0.832 -15.283 1.00 94.44 80 ARG A O 1
ATOM 628 N N . TYR A 1 81 ? 8.099 -0.445 -13.469 1.00 96.69 81 TYR A N 1
ATOM 629 C CA . TYR A 1 81 ? 6.662 -0.224 -13.387 1.00 96.69 81 TYR A CA 1
ATOM 630 C C . TYR A 1 81 ? 6.302 0.675 -12.197 1.00 96.69 81 TYR A C 1
ATOM 632 O O . TYR A 1 81 ? 6.893 0.578 -11.115 1.00 96.69 81 TYR A O 1
ATOM 640 N N . ALA A 1 82 ? 5.300 1.536 -12.372 1.00 97.00 82 ALA A N 1
ATOM 641 C CA . ALA A 1 82 ? 4.588 2.157 -11.265 1.00 97.00 82 ALA A CA 1
ATOM 642 C C . ALA A 1 82 ? 3.078 2.123 -11.493 1.00 97.00 82 ALA A C 1
ATOM 644 O O . ALA A 1 82 ? 2.579 2.345 -12.595 1.00 97.00 82 ALA A O 1
ATOM 645 N N . GLY A 1 83 ? 2.325 1.886 -10.428 1.00 96.50 83 GLY A N 1
ATOM 646 C CA . GLY A 1 83 ? 0.880 1.823 -10.530 1.00 96.50 83 GLY A CA 1
ATOM 647 C C . GLY A 1 83 ? 0.195 1.626 -9.195 1.00 96.50 83 GLY A C 1
ATOM 648 O O . GLY A 1 83 ? 0.830 1.487 -8.148 1.00 96.50 83 GLY A O 1
ATOM 649 N N . VAL A 1 84 ? -1.128 1.619 -9.276 1.00 95.12 84 VAL A N 1
ATOM 650 C CA . VAL A 1 84 ? -2.039 1.403 -8.162 1.00 95.12 84 VAL A CA 1
ATOM 651 C C . VAL A 1 84 ? -3.225 0.575 -8.643 1.00 95.12 84 VAL A C 1
ATOM 653 O O . VAL A 1 84 ? -3.712 0.764 -9.758 1.00 95.12 84 VAL A O 1
ATOM 656 N N . MET A 1 85 ? -3.674 -0.353 -7.807 1.00 94.94 85 MET A N 1
ATOM 657 C CA . MET A 1 85 ? -4.902 -1.122 -7.976 1.00 94.94 85 MET A CA 1
ATOM 658 C C . MET A 1 85 ? -5.661 -1.124 -6.655 1.00 94.94 85 MET A C 1
ATOM 660 O O . MET A 1 85 ? -5.061 -1.263 -5.593 1.00 94.94 85 MET A O 1
ATOM 664 N N . ALA A 1 86 ? -6.981 -0.995 -6.721 1.00 93.19 86 ALA A N 1
ATOM 665 C CA . ALA A 1 86 ? -7.836 -0.894 -5.548 1.00 93.19 86 ALA A CA 1
ATOM 666 C C . ALA A 1 86 ? -9.051 -1.816 -5.656 1.00 93.19 86 ALA A C 1
ATOM 668 O O . ALA A 1 86 ? -9.512 -2.149 -6.749 1.00 93.19 86 ALA A O 1
ATOM 669 N N . ASP A 1 87 ? -9.576 -2.201 -4.499 1.00 94.25 87 ASP A N 1
ATOM 670 C CA . ASP A 1 87 ? -10.805 -2.961 -4.350 1.00 94.25 87 ASP A CA 1
ATOM 671 C C . ASP A 1 87 ? -11.587 -2.457 -3.141 1.00 94.25 87 ASP A C 1
ATOM 673 O O . ASP A 1 87 ? -11.302 -2.811 -1.993 1.00 94.25 87 ASP A O 1
ATOM 677 N N . ALA A 1 88 ? -12.599 -1.635 -3.409 1.00 93.12 88 ALA A N 1
ATOM 678 C CA . ALA A 1 88 ? -13.463 -1.095 -2.370 1.00 93.12 88 ALA A CA 1
ATOM 679 C C . ALA A 1 88 ? -14.296 -2.175 -1.662 1.00 93.12 88 ALA A C 1
ATOM 681 O O . ALA A 1 88 ? -14.553 -2.042 -0.468 1.00 93.12 88 ALA A O 1
ATOM 682 N N . SER A 1 89 ? -14.653 -3.274 -2.344 1.00 92.94 89 SER A N 1
ATOM 683 C CA . SER A 1 89 ? -15.441 -4.361 -1.736 1.00 92.94 89 SER A CA 1
ATOM 684 C C . SER A 1 89 ? -14.677 -5.103 -0.636 1.00 92.94 89 SER A C 1
ATOM 686 O O . SER A 1 89 ? -15.284 -5.628 0.293 1.00 92.94 89 SER A O 1
ATOM 688 N N . ASN A 1 90 ? -13.343 -5.079 -0.712 1.00 92.75 90 ASN A N 1
ATOM 689 C CA . ASN A 1 90 ? -12.431 -5.669 0.264 1.00 92.75 90 ASN A CA 1
ATOM 690 C C . ASN A 1 90 ? -11.663 -4.615 1.090 1.00 92.75 90 ASN A C 1
ATOM 692 O O . ASN A 1 90 ? -10.834 -4.978 1.927 1.00 92.75 90 ASN A O 1
ATOM 696 N N . GLY A 1 91 ? -11.921 -3.321 0.860 1.00 94.75 91 GLY A N 1
ATOM 697 C CA . GLY A 1 91 ? -11.276 -2.208 1.560 1.00 94.75 91 GLY A CA 1
ATOM 698 C C . GLY A 1 91 ? -9.755 -2.179 1.431 1.00 94.75 91 GLY A C 1
ATOM 699 O O . GLY A 1 91 ? -9.066 -1.963 2.425 1.00 94.75 91 GLY A O 1
ATOM 700 N N . VAL A 1 92 ? -9.220 -2.428 0.234 1.00 96.38 92 VAL A N 1
ATOM 701 C CA . VAL A 1 92 ? -7.775 -2.601 0.021 1.00 96.38 92 VAL A CA 1
ATOM 702 C C . VAL A 1 92 ? -7.279 -1.851 -1.212 1.00 96.38 92 VAL A C 1
ATOM 704 O O . VAL A 1 92 ? -7.953 -1.784 -2.237 1.00 96.38 92 VAL A O 1
ATOM 707 N N . SER A 1 93 ? -6.062 -1.317 -1.119 1.00 96.50 93 SER A N 1
ATOM 708 C CA . SER A 1 93 ? -5.299 -0.771 -2.241 1.00 96.50 93 SER A CA 1
ATOM 709 C C . SER A 1 93 ? -3.890 -1.356 -2.224 1.00 96.50 93 SER A C 1
ATOM 711 O O . SER A 1 93 ? -3.262 -1.430 -1.171 1.00 96.50 93 SER A O 1
ATOM 713 N N . SER A 1 94 ? -3.384 -1.726 -3.395 1.00 97.12 94 SER A N 1
ATOM 714 C CA . SER A 1 94 ? -2.004 -2.141 -3.641 1.00 97.12 94 SER A CA 1
ATOM 715 C C . SER A 1 94 ? -1.362 -1.134 -4.586 1.00 97.12 94 SER A C 1
ATOM 717 O O . SER A 1 94 ? -1.972 -0.738 -5.579 1.00 97.12 94 SER A O 1
ATOM 719 N N . GLN A 1 95 ? -0.155 -0.674 -4.278 1.00 95.31 95 GLN A N 1
ATOM 720 C CA . GLN A 1 95 ? 0.529 0.336 -5.079 1.00 95.31 95 GLN A CA 1
ATOM 721 C C . GLN A 1 95 ? 2.041 0.241 -4.944 1.00 95.31 95 GLN A C 1
ATOM 723 O O . GLN A 1 95 ? 2.566 -0.185 -3.916 1.00 95.31 95 GLN A O 1
ATOM 728 N N . GLY A 1 96 ? 2.748 0.726 -5.956 1.00 95.25 96 GLY A N 1
ATOM 729 C CA . GLY A 1 96 ? 4.200 0.748 -5.948 1.00 95.25 96 GLY A CA 1
ATOM 730 C C . GLY A 1 96 ? 4.782 1.545 -7.103 1.00 95.25 96 GLY A C 1
ATOM 731 O O . GLY A 1 96 ? 4.091 1.902 -8.058 1.00 95.25 96 GLY A O 1
ATOM 732 N N . ASN A 1 97 ? 6.070 1.831 -6.999 1.00 94.69 97 ASN A N 1
ATOM 733 C CA . ASN A 1 97 ? 6.873 2.455 -8.041 1.00 94.69 97 ASN A CA 1
ATOM 734 C C . ASN A 1 97 ? 8.256 1.811 -8.046 1.00 94.69 97 ASN A C 1
ATOM 736 O O . ASN A 1 97 ? 8.675 1.255 -7.035 1.00 94.69 97 ASN A O 1
ATOM 740 N N . THR A 1 98 ? 8.966 1.924 -9.168 1.00 93.75 98 THR A N 1
ATOM 741 C CA . THR A 1 98 ? 10.255 1.242 -9.360 1.00 93.75 98 THR A CA 1
ATOM 742 C C . THR A 1 98 ? 10.128 -0.285 -9.245 1.00 93.75 98 THR A C 1
ATOM 744 O O . THR A 1 98 ? 11.029 -0.966 -8.767 1.00 93.75 98 THR A O 1
ATOM 747 N N . LEU A 1 99 ? 8.981 -0.825 -9.658 1.00 95.81 99 LEU A N 1
ATOM 748 C CA . 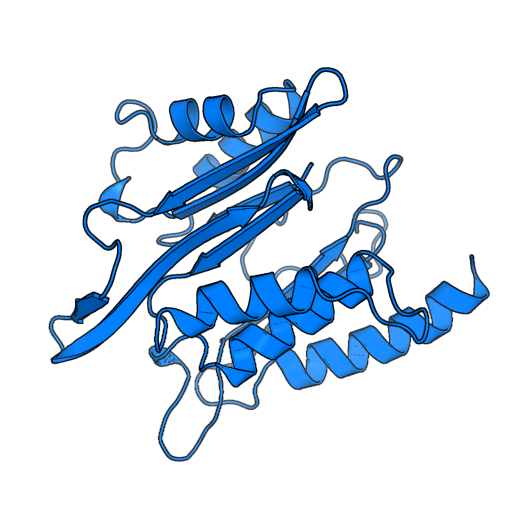LEU A 1 99 ? 8.669 -2.244 -9.531 1.00 95.81 99 LEU A CA 1
ATOM 749 C C . LEU A 1 99 ? 9.162 -3.036 -10.738 1.00 95.81 99 LEU A C 1
ATOM 751 O O . LEU A 1 99 ? 9.230 -2.491 -11.842 1.00 95.81 99 LEU A O 1
ATOM 755 N N . GLU A 1 100 ? 9.431 -4.322 -10.523 1.00 95.06 100 GLU A N 1
ATOM 756 C CA . GLU A 1 100 ? 9.812 -5.279 -11.575 1.00 95.06 100 GLU A CA 1
ATOM 757 C C . GLU A 1 100 ? 8.754 -5.359 -12.678 1.00 95.06 100 GLU A C 1
ATOM 759 O O . GLU A 1 100 ? 9.061 -5.342 -13.869 1.00 95.06 100 GLU A O 1
ATOM 764 N N . SER A 1 101 ? 7.480 -5.391 -12.291 1.00 95.81 101 SER A N 1
ATOM 765 C CA . SER A 1 101 ? 6.367 -5.498 -13.228 1.00 95.81 101 SER A CA 1
ATOM 766 C C . SER A 1 101 ? 5.055 -5.030 -12.595 1.00 95.81 101 SER A C 1
ATOM 768 O O . SER A 1 101 ? 4.985 -4.707 -11.405 1.00 95.81 101 SER A O 1
ATOM 770 N N . SER A 1 102 ? 3.979 -5.033 -13.385 1.00 97.31 102 SER A N 1
ATOM 771 C CA . SER A 1 102 ? 2.622 -4.826 -12.871 1.00 97.31 102 SER A CA 1
ATOM 772 C C . SER A 1 102 ? 2.162 -5.927 -11.913 1.00 97.31 102 SER A C 1
ATOM 774 O O . SER A 1 102 ? 1.275 -5.682 -11.095 1.00 97.31 102 SER A O 1
ATOM 776 N N . GLU A 1 103 ? 2.763 -7.121 -11.975 1.00 98.06 103 GLU A N 1
ATOM 777 C CA . GLU A 1 103 ? 2.408 -8.246 -11.101 1.00 98.06 103 GLU A CA 1
ATOM 778 C C . GLU A 1 103 ? 2.721 -7.948 -9.634 1.00 98.06 103 GLU A C 1
ATOM 780 O O . GLU A 1 103 ? 2.001 -8.398 -8.746 1.00 98.06 103 GLU A O 1
ATOM 785 N N . VAL A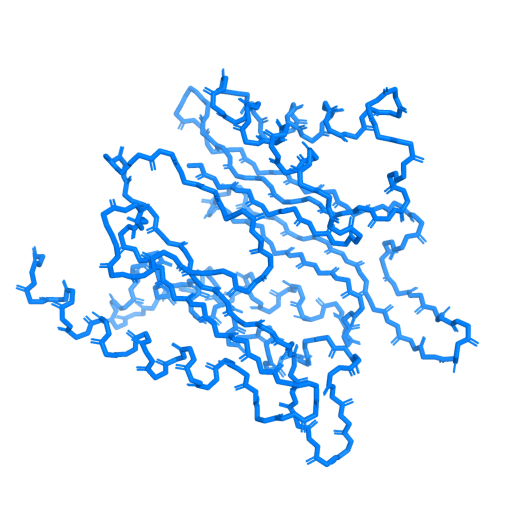 1 104 ? 3.721 -7.100 -9.372 1.00 97.88 104 VAL A N 1
ATOM 786 C CA . VAL A 1 104 ? 4.059 -6.626 -8.021 1.00 97.88 104 VAL A CA 1
ATOM 787 C C . VAL A 1 104 ? 2.915 -5.823 -7.391 1.00 97.88 104 VAL A C 1
ATOM 789 O O . VAL A 1 104 ? 2.853 -5.707 -6.172 1.00 97.88 104 VAL A O 1
ATOM 792 N N . VAL A 1 105 ? 1.978 -5.301 -8.190 1.00 97.75 105 VAL A N 1
ATOM 793 C CA . VAL A 1 105 ? 0.763 -4.637 -7.694 1.00 97.75 105 VAL A CA 1
ATOM 794 C C . VAL A 1 105 ? -0.435 -5.586 -7.675 1.00 97.75 105 VAL A C 1
ATOM 796 O O . VAL A 1 105 ? -1.176 -5.594 -6.688 1.00 97.75 105 VAL A O 1
ATOM 799 N N . SER A 1 106 ? -0.632 -6.396 -8.721 1.00 98.06 106 SER A N 1
ATOM 800 C CA . SER A 1 106 ? -1.816 -7.259 -8.833 1.00 98.06 106 SER A CA 1
ATOM 801 C C . SER A 1 106 ? -1.760 -8.497 -7.934 1.00 98.06 106 SER A C 1
ATOM 803 O O . SER A 1 106 ? -2.761 -8.827 -7.303 1.00 98.06 106 SER A O 1
ATOM 805 N N . ALA A 1 107 ? -0.603 -9.153 -7.804 1.00 98.31 107 ALA A N 1
ATOM 806 C CA . ALA A 1 107 ? -0.471 -10.371 -7.004 1.00 98.31 107 ALA A CA 1
ATOM 807 C C . ALA A 1 107 ? -0.754 -10.152 -5.501 1.00 98.31 107 ALA A C 1
ATOM 809 O O . ALA A 1 107 ? -1.481 -10.966 -4.926 1.00 98.31 107 ALA A O 1
ATOM 810 N N . PRO A 1 108 ? -0.289 -9.060 -4.850 1.00 98.00 108 PRO A N 1
ATOM 811 C CA . PRO A 1 108 ? -0.710 -8.729 -3.487 1.00 98.00 108 PRO A CA 1
ATOM 812 C C . PRO A 1 108 ? -2.222 -8.602 -3.321 1.00 98.00 108 PRO A C 1
ATOM 814 O O . PRO A 1 108 ? -2.773 -9.048 -2.316 1.00 98.00 108 PRO A O 1
ATOM 817 N N . LEU A 1 109 ? -2.895 -7.995 -4.301 1.00 96.62 109 LEU A N 1
ATOM 818 C CA . LEU A 1 109 ? -4.332 -7.770 -4.243 1.00 96.62 109 LEU A CA 1
ATOM 819 C C . LEU A 1 109 ? -5.097 -9.096 -4.325 1.00 96.62 109 LEU A C 1
ATOM 821 O O . LEU A 1 109 ? -6.014 -9.328 -3.538 1.00 96.62 109 LEU A O 1
ATOM 825 N N . ASP A 1 110 ? -4.683 -9.994 -5.217 1.00 96.50 110 ASP A N 1
ATOM 826 C CA . ASP A 1 110 ? -5.284 -11.324 -5.341 1.00 96.50 110 ASP A CA 1
ATOM 827 C C . ASP A 1 110 ? -5.009 -12.196 -4.105 1.00 96.50 110 ASP A C 1
ATOM 829 O O . ASP A 1 110 ? -5.918 -12.854 -3.597 1.00 96.50 110 ASP A O 1
ATOM 833 N N . ALA A 1 111 ? -3.796 -12.137 -3.547 1.00 96.31 111 ALA A N 1
ATOM 834 C CA . ALA A 1 111 ? -3.446 -12.845 -2.314 1.00 96.31 111 ALA A CA 1
ATOM 835 C C . ALA A 1 111 ? -4.211 -12.327 -1.081 1.00 96.31 111 ALA A C 1
ATOM 837 O O . ALA A 1 111 ? -4.563 -13.111 -0.195 1.00 96.31 111 ALA A O 1
ATOM 838 N N . TYR A 1 112 ? -4.495 -11.021 -1.025 1.00 95.88 112 TYR A N 1
ATOM 839 C CA . TYR A 1 112 ? -5.309 -10.413 0.030 1.00 95.88 112 TYR A CA 1
ATOM 840 C C . TYR A 1 112 ? -6.777 -10.862 -0.040 1.00 95.88 112 TYR A C 1
ATOM 842 O O . TYR A 1 112 ? -7.401 -11.120 0.992 1.00 95.88 112 TYR A O 1
ATOM 850 N N . ARG A 1 113 ? -7.327 -10.950 -1.259 1.00 93.81 113 ARG A N 1
ATOM 851 C CA . ARG A 1 113 ? -8.715 -11.367 -1.531 1.00 93.81 113 ARG A CA 1
ATOM 852 C C . ARG A 1 113 ? -8.957 -12.848 -1.286 1.00 93.81 113 ARG A C 1
ATOM 854 O O . ARG A 1 113 ? -10.103 -13.248 -1.106 1.00 93.81 113 ARG A O 1
ATOM 861 N N . TRP A 1 114 ? -7.907 -13.660 -1.335 1.00 91.12 114 TRP A N 1
ATOM 862 C CA . TRP A 1 114 ? -8.033 -15.091 -1.127 1.00 91.12 114 TRP A CA 1
ATOM 863 C C . TRP A 1 114 ? -8.539 -15.392 0.289 1.00 91.12 114 TRP A C 1
ATOM 865 O O . TRP A 1 114 ? -7.859 -15.125 1.288 1.00 91.12 114 TRP A O 1
ATOM 875 N N . ASP A 1 115 ? -9.743 -15.958 0.351 1.00 83.12 115 ASP A N 1
ATOM 876 C CA . ASP A 1 115 ? -10.331 -16.485 1.575 1.00 83.12 115 ASP A CA 1
ATOM 877 C C . ASP A 1 115 ? -9.714 -17.850 1.877 1.00 83.12 115 ASP A C 1
ATOM 879 O O . ASP A 1 115 ? -9.951 -18.833 1.170 1.00 83.12 115 ASP A O 1
ATOM 883 N N . ASP A 1 116 ? -8.917 -17.906 2.943 1.00 78.62 116 ASP A N 1
ATOM 884 C CA . ASP A 1 116 ? -8.249 -19.132 3.358 1.00 78.62 116 ASP A CA 1
ATOM 885 C C . ASP A 1 116 ? -9.281 -20.140 3.898 1.00 78.62 116 ASP A C 1
ATOM 887 O O . ASP A 1 116 ? -9.907 -19.871 4.933 1.00 78.62 116 ASP A O 1
ATOM 891 N N . PRO A 1 117 ? -9.455 -21.315 3.265 1.00 78.38 117 PRO A N 1
ATOM 892 C CA . PRO A 1 117 ? -10.371 -22.341 3.750 1.00 78.38 117 PRO A CA 1
ATOM 893 C C . PRO A 1 117 ? -9.953 -22.943 5.103 1.00 78.38 117 PRO A C 1
ATOM 895 O O . PRO A 1 117 ? -10.786 -23.554 5.770 1.00 78.38 117 PRO A O 1
ATOM 898 N N . ALA A 1 118 ? -8.696 -22.777 5.532 1.00 77.50 118 ALA A N 1
ATOM 899 C CA . ALA A 1 118 ? -8.196 -23.229 6.832 1.00 77.50 118 ALA A CA 1
ATOM 900 C C . ALA A 1 118 ? -8.487 -22.246 7.983 1.00 77.50 118 ALA A C 1
ATOM 902 O O . ALA A 1 118 ? -8.262 -22.583 9.145 1.00 77.50 118 ALA A O 1
ATOM 903 N N . GLY A 1 119 ? -9.011 -21.049 7.688 1.00 68.38 119 GLY A N 1
ATOM 904 C CA . GLY A 1 119 ? -9.460 -20.087 8.697 1.00 68.38 119 GLY A CA 1
ATOM 905 C C . GLY A 1 119 ? -8.420 -19.058 9.162 1.00 68.38 119 GLY A C 1
ATOM 906 O O . GLY A 1 119 ? -8.749 -18.246 10.030 1.00 68.38 119 GLY A O 1
ATOM 907 N N . PHE A 1 120 ? -7.212 -19.006 8.582 1.00 68.69 120 PHE A N 1
ATOM 908 C CA . PHE A 1 120 ? -6.240 -17.930 8.848 1.00 68.69 120 PHE A CA 1
ATOM 909 C C . PHE A 1 120 ? -6.604 -16.667 8.060 1.00 68.69 120 PHE A C 1
ATOM 911 O O . PHE A 1 120 ? -6.003 -16.332 7.040 1.00 68.69 120 PHE A O 1
ATOM 918 N N . ASN A 1 121 ? -7.653 -15.979 8.507 1.00 84.12 121 ASN A N 1
ATOM 919 C CA . ASN A 1 121 ? -8.258 -14.866 7.773 1.00 84.12 121 ASN A CA 1
ATOM 920 C C . ASN A 1 121 ? -8.303 -13.556 8.559 1.00 84.12 121 ASN A C 1
ATOM 922 O O . ASN A 1 121 ? -9.096 -12.677 8.209 1.00 84.12 121 ASN A O 1
ATOM 926 N N . TRP A 1 122 ? -7.468 -13.391 9.593 1.00 91.62 122 TRP A N 1
ATOM 927 C CA . TRP A 1 122 ? -7.341 -12.084 10.239 1.00 91.62 122 TRP A CA 1
ATOM 928 C C . TRP A 1 122 ? -6.848 -11.060 9.213 1.00 91.62 122 TRP A C 1
ATOM 930 O O . TRP A 1 122 ? -6.137 -11.408 8.269 1.00 91.62 122 TRP A O 1
ATOM 940 N N . LEU A 1 123 ? -7.197 -9.784 9.403 1.00 93.62 123 LEU A N 1
ATOM 941 C CA . LEU A 1 123 ? -6.696 -8.705 8.545 1.00 93.62 123 LEU A CA 1
ATOM 942 C C . LEU A 1 123 ? -5.164 -8.768 8.420 1.00 93.62 123 LEU A C 1
ATOM 944 O O . LEU A 1 123 ? -4.627 -8.654 7.324 1.00 93.62 123 LEU A O 1
ATOM 948 N N . SER A 1 124 ? -4.473 -9.035 9.528 1.00 95.38 124 SER A N 1
ATOM 949 C CA . SER A 1 124 ? -3.020 -9.194 9.553 1.00 95.38 124 SER A CA 1
ATOM 950 C C . SER A 1 124 ? -2.524 -10.379 8.710 1.00 95.38 124 SER A C 1
ATOM 952 O O . SER A 1 124 ? -1.517 -10.240 8.023 1.00 95.38 124 SER A O 1
ATOM 954 N N . ASP A 1 125 ? -3.250 -11.506 8.690 1.00 94.62 125 ASP A N 1
ATOM 955 C CA . ASP A 1 125 ? -2.901 -12.685 7.883 1.00 94.62 125 ASP A CA 1
ATOM 956 C C . ASP A 1 125 ? -3.024 -12.358 6.382 1.00 94.62 125 ASP A C 1
ATOM 958 O O . ASP A 1 125 ? -2.134 -12.677 5.593 1.00 94.62 125 ASP A O 1
ATOM 962 N N . ARG A 1 126 ? -4.099 -11.658 5.988 1.00 95.69 126 ARG A N 1
ATOM 963 C CA . ARG A 1 126 ? -4.318 -11.205 4.602 1.00 95.69 126 ARG A CA 1
ATOM 964 C C . ARG A 1 126 ? -3.236 -10.223 4.147 1.00 95.69 126 ARG A C 1
ATOM 966 O O . ARG A 1 126 ? -2.732 -10.340 3.032 1.00 95.69 126 ARG A O 1
ATOM 973 N N . LEU A 1 127 ? -2.853 -9.279 5.010 1.00 97.00 127 LEU A N 1
ATOM 974 C CA . LEU A 1 127 ? -1.787 -8.311 4.730 1.00 97.00 127 LEU A CA 1
ATOM 975 C C . LEU A 1 127 ? -0.414 -8.984 4.612 1.00 97.00 127 LEU A C 1
ATOM 977 O O . LEU A 1 127 ? 0.334 -8.670 3.689 1.00 97.00 127 LEU A O 1
ATOM 981 N N . MET A 1 128 ? -0.097 -9.937 5.494 1.00 97.25 128 MET A N 1
ATOM 982 C CA . MET A 1 128 ? 1.152 -10.699 5.426 1.00 97.25 128 MET A CA 1
ATOM 983 C C . MET A 1 128 ? 1.260 -11.467 4.1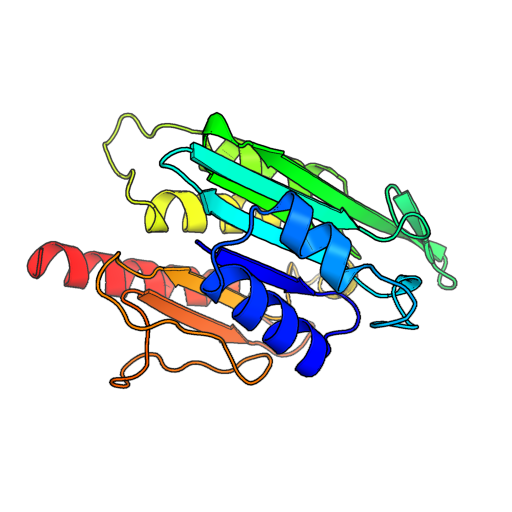00 1.00 97.25 128 MET A C 1
ATOM 985 O O . MET A 1 128 ? 2.259 -11.332 3.394 1.00 97.25 128 MET A O 1
ATOM 989 N N . ARG A 1 129 ? 0.196 -12.180 3.696 1.00 96.19 129 ARG A N 1
ATOM 990 C CA . ARG A 1 129 ? 0.140 -12.865 2.390 1.00 96.19 129 ARG A CA 1
ATOM 991 C C . ARG A 1 129 ? 0.323 -11.907 1.215 1.00 96.19 129 ARG A C 1
ATOM 993 O O . ARG A 1 129 ? 1.000 -12.241 0.246 1.00 96.19 129 ARG A O 1
ATOM 1000 N N . ALA A 1 130 ? -0.271 -10.718 1.289 1.00 97.31 130 ALA A N 1
ATOM 1001 C CA . ALA A 1 130 ? -0.141 -9.707 0.245 1.00 97.31 130 ALA A CA 1
ATOM 1002 C C . ALA A 1 130 ? 1.314 -9.222 0.092 1.00 97.31 130 ALA A C 1
ATOM 1004 O O . ALA A 1 130 ? 1.818 -9.137 -1.030 1.00 97.31 130 ALA A O 1
ATOM 1005 N N . LEU A 1 131 ? 2.011 -8.964 1.207 1.00 97.75 131 LEU A N 1
ATOM 1006 C CA . LEU A 1 131 ? 3.434 -8.596 1.203 1.00 97.75 131 LEU A CA 1
ATOM 1007 C C . LEU A 1 131 ? 4.308 -9.706 0.596 1.00 97.75 131 LEU A C 1
ATOM 1009 O O . LEU A 1 131 ? 5.187 -9.431 -0.223 1.00 97.75 131 LEU A O 1
ATOM 1013 N N . GLU A 1 132 ? 4.036 -10.963 0.955 1.00 97.62 132 GLU A N 1
ATOM 1014 C CA . GLU A 1 132 ? 4.713 -12.142 0.400 1.00 97.62 132 GLU A CA 1
ATOM 1015 C C . GLU A 1 132 ? 4.502 -12.269 -1.109 1.00 97.62 132 GLU A C 1
ATOM 1017 O O . GLU A 1 132 ? 5.474 -12.424 -1.849 1.00 97.62 132 GLU A O 1
ATOM 1022 N N . ALA A 1 133 ? 3.268 -12.116 -1.588 1.00 97.94 133 ALA A N 1
ATOM 1023 C CA . ALA A 1 133 ? 2.960 -12.174 -3.013 1.00 97.94 133 ALA A CA 1
ATOM 1024 C C . ALA A 1 133 ? 3.675 -11.073 -3.819 1.00 97.94 133 ALA A C 1
ATOM 1026 O O . ALA A 1 133 ? 4.196 -11.347 -4.900 1.00 97.94 133 ALA A O 1
ATOM 1027 N N . GLY A 1 134 ? 3.776 -9.852 -3.282 1.00 97.56 134 GLY A N 1
ATOM 1028 C CA . GLY A 1 134 ? 4.513 -8.757 -3.928 1.00 97.56 134 GLY A CA 1
ATOM 1029 C C . GLY A 1 134 ? 6.015 -9.035 -4.047 1.00 97.56 134 GLY A C 1
ATOM 1030 O O . GLY A 1 134 ? 6.619 -8.773 -5.087 1.00 97.56 134 GLY A O 1
ATOM 1031 N N . SER A 1 135 ? 6.611 -9.631 -3.011 1.00 96.56 135 SER A N 1
ATOM 1032 C CA . SER A 1 135 ? 8.010 -10.082 -3.025 1.00 96.56 135 SER A CA 1
ATOM 1033 C C . SER A 1 135 ? 8.240 -11.242 -4.007 1.00 96.56 135 SER A C 1
ATOM 1035 O O . SER A 1 135 ? 9.211 -11.258 -4.773 1.00 96.56 135 SER A O 1
ATOM 1037 N N . VAL A 1 136 ? 7.316 -12.205 -4.072 1.00 96.62 136 VAL A N 1
ATOM 1038 C CA . VAL A 1 136 ? 7.377 -13.303 -5.051 1.00 96.62 136 VAL A CA 1
ATOM 1039 C C . VAL A 1 136 ? 7.310 -12.777 -6.490 1.00 96.62 136 VAL A C 1
ATOM 1041 O O . VAL A 1 136 ? 8.055 -13.268 -7.341 1.00 96.62 136 VAL A O 1
ATOM 1044 N N . ALA A 1 137 ? 6.502 -11.746 -6.744 1.00 96.75 137 ALA A N 1
ATOM 1045 C CA . ALA A 1 137 ? 6.376 -11.094 -8.049 1.00 96.75 137 ALA A CA 1
ATOM 1046 C C . ALA A 1 137 ? 7.578 -10.205 -8.442 1.00 96.75 137 ALA A C 1
ATOM 1048 O O . ALA A 1 137 ? 7.650 -9.755 -9.582 1.00 96.75 137 ALA A O 1
ATOM 1049 N N . GLY A 1 138 ? 8.517 -9.945 -7.524 1.00 94.62 138 GLY A N 1
ATOM 1050 C CA . GLY A 1 138 ? 9.793 -9.272 -7.808 1.00 94.62 138 GLY A CA 1
ATOM 1051 C C . GLY A 1 138 ? 10.075 -8.038 -6.946 1.00 94.62 138 GLY A C 1
ATOM 1052 O O . GLY A 1 138 ? 11.228 -7.783 -6.618 1.00 94.62 138 GLY A O 1
ATOM 1053 N N . GLY A 1 139 ? 9.054 -7.312 -6.485 1.00 95.19 139 GLY A N 1
ATOM 1054 C CA . GLY A 1 139 ? 9.233 -6.105 -5.665 1.00 95.19 139 GLY A CA 1
ATOM 1055 C C . GLY A 1 139 ? 9.940 -4.946 -6.382 1.00 95.19 139 GLY A C 1
ATOM 1056 O O . GLY A 1 139 ? 9.717 -4.713 -7.569 1.00 95.19 139 GLY A O 1
ATOM 1057 N N . ASP A 1 140 ? 10.750 -4.189 -5.635 1.00 93.56 140 ASP A N 1
ATOM 1058 C CA . ASP A 1 140 ? 11.532 -3.045 -6.124 1.00 93.56 140 ASP A CA 1
ATOM 1059 C C . ASP A 1 140 ? 12.794 -3.509 -6.869 1.00 93.56 140 ASP A C 1
ATOM 1061 O O . ASP A 1 140 ? 13.662 -4.175 -6.296 1.00 93.56 140 ASP A O 1
ATOM 1065 N N . VAL A 1 141 ? 12.934 -3.113 -8.137 1.00 90.69 141 VAL A N 1
ATOM 1066 C CA . VAL A 1 141 ? 14.047 -3.559 -8.997 1.00 90.69 141 VAL A CA 1
ATOM 1067 C C . VAL A 1 141 ? 15.407 -3.069 -8.525 1.00 90.69 141 VAL A C 1
ATOM 1069 O O . VAL A 1 141 ? 16.427 -3.652 -8.868 1.00 90.69 141 VAL A O 1
ATOM 1072 N N . ARG A 1 142 ? 15.467 -1.982 -7.746 1.00 88.88 142 ARG A N 1
ATOM 1073 C CA . ARG A 1 142 ? 16.750 -1.422 -7.291 1.00 88.88 142 ARG A CA 1
ATOM 1074 C C . ARG A 1 142 ? 17.389 -2.284 -6.217 1.00 88.88 142 ARG A C 1
ATOM 1076 O O . ARG A 1 142 ? 18.588 -2.140 -5.972 1.00 88.88 142 ARG A O 1
ATOM 1083 N N . CYS A 1 143 ? 16.599 -3.086 -5.522 1.00 84.25 143 CYS A N 1
ATOM 1084 C CA . CYS A 1 143 ? 17.071 -3.892 -4.412 1.00 84.25 143 CYS A CA 1
ATOM 1085 C C . CYS A 1 143 ? 17.534 -5.287 -4.869 1.00 84.25 143 CYS A C 1
ATOM 1087 O O . CYS A 1 143 ? 18.337 -5.897 -4.173 1.00 84.25 143 CYS A O 1
ATOM 1089 N N . ASN A 1 144 ? 17.095 -5.764 -6.037 1.00 81.19 144 ASN A N 1
ATOM 1090 C CA . ASN A 1 144 ? 17.458 -7.084 -6.549 1.00 81.19 144 ASN A CA 1
ATOM 1091 C C . ASN A 1 144 ? 18.643 -7.029 -7.525 1.00 81.19 144 ASN A C 1
ATOM 1093 O O . ASN A 1 144 ? 18.778 -6.084 -8.303 1.00 81.19 144 ASN A O 1
ATOM 1097 N N . ASP A 1 145 ? 19.449 -8.089 -7.534 1.00 80.56 145 ASP A N 1
ATOM 1098 C CA . ASP A 1 145 ? 20.340 -8.436 -8.645 1.00 80.56 145 ASP A CA 1
ATOM 1099 C C . ASP A 1 145 ? 20.377 -9.960 -8.869 1.00 80.56 145 ASP A C 1
ATOM 1101 O O . ASP A 1 145 ? 19.650 -10.715 -8.220 1.00 80.56 145 ASP A O 1
ATOM 1105 N N . ASP A 1 146 ? 21.227 -10.426 -9.789 1.00 79.19 146 ASP A N 1
ATOM 1106 C CA . ASP A 1 146 ? 21.350 -11.850 -10.140 1.00 79.19 146 ASP A CA 1
ATOM 1107 C C . ASP A 1 146 ? 21.817 -12.750 -8.977 1.00 79.19 146 ASP A C 1
ATOM 1109 O O . ASP A 1 146 ? 21.659 -13.972 -9.026 1.00 79.19 146 ASP A O 1
ATOM 1113 N N . SER A 1 147 ? 22.419 -12.172 -7.939 1.00 83.25 147 SER A N 1
ATOM 1114 C CA . SER A 1 147 ? 22.988 -12.876 -6.787 1.00 83.25 147 SER A CA 1
ATOM 1115 C C . SER A 1 147 ? 22.175 -12.705 -5.501 1.00 83.25 147 SER A C 1
ATOM 1117 O O . SER A 1 147 ? 22.279 -13.541 -4.599 1.00 83.25 147 SER A O 1
ATOM 1119 N N . ILE A 1 148 ? 21.366 -11.646 -5.406 1.00 83.75 148 ILE A N 1
ATOM 1120 C CA . ILE A 1 148 ? 20.644 -11.244 -4.199 1.00 83.75 148 ILE A CA 1
ATOM 1121 C C . ILE A 1 148 ? 19.188 -10.924 -4.540 1.00 83.75 148 ILE A C 1
ATOM 1123 O O . ILE A 1 148 ? 18.881 -9.991 -5.279 1.00 83.75 148 ILE A O 1
ATOM 1127 N N . ARG A 1 149 ? 18.268 -11.662 -3.908 1.00 87.31 149 ARG A N 1
ATOM 1128 C CA . ARG A 1 149 ? 16.820 -11.442 -4.021 1.00 87.31 149 ARG A CA 1
ATOM 1129 C C . ARG A 1 149 ? 16.286 -10.577 -2.876 1.00 87.31 149 ARG A C 1
ATOM 1131 O O . ARG A 1 149 ? 15.520 -11.043 -2.026 1.00 87.31 149 ARG A O 1
ATOM 1138 N N . GLN A 1 150 ? 16.705 -9.319 -2.838 1.00 93.56 150 GLN A N 1
ATOM 1139 C CA . GLN A 1 150 ? 16.139 -8.322 -1.937 1.00 93.56 150 GLN A CA 1
ATOM 1140 C C . GLN A 1 150 ? 15.074 -7.518 -2.685 1.00 93.56 150 GLN A C 1
ATOM 1142 O O . GLN A 1 150 ? 15.373 -6.668 -3.505 1.00 93.56 150 GLN A O 1
ATOM 1147 N N . THR A 1 151 ? 13.805 -7.753 -2.379 1.00 94.12 151 THR A N 1
ATOM 1148 C CA . THR A 1 151 ? 12.679 -7.163 -3.125 1.00 94.12 151 THR A CA 1
ATOM 1149 C C . THR A 1 151 ? 12.173 -5.857 -2.503 1.00 94.12 151 THR A C 1
ATOM 1151 O O . THR A 1 151 ? 11.228 -5.251 -3.004 1.00 94.12 151 THR A O 1
ATOM 1154 N N . ALA A 1 152 ? 12.764 -5.451 -1.378 1.00 93.50 152 ALA A N 1
ATOM 1155 C CA . ALA A 1 152 ? 12.533 -4.196 -0.675 1.00 93.50 152 ALA A CA 1
ATOM 1156 C C . ALA A 1 152 ? 13.696 -3.929 0.295 1.00 93.50 152 ALA A C 1
ATOM 1158 O O . ALA A 1 152 ? 14.291 -4.868 0.818 1.00 93.50 152 ALA A O 1
ATOM 1159 N N . SER A 1 153 ? 13.992 -2.663 0.595 1.00 91.88 153 SER A N 1
ATOM 1160 C CA . SER A 1 153 ? 14.950 -2.289 1.654 1.00 91.88 153 SER A CA 1
ATOM 1161 C C . SER A 1 153 ? 14.319 -2.238 3.052 1.00 91.88 153 SER A C 1
ATOM 1163 O O . SER A 1 153 ? 15.019 -2.136 4.058 1.00 91.88 153 SER A O 1
ATOM 1165 N N . MET A 1 154 ? 12.987 -2.266 3.115 1.00 93.38 154 MET A N 1
ATOM 1166 C CA . MET A 1 154 ? 12.201 -2.254 4.341 1.00 93.38 154 MET A CA 1
ATOM 1167 C C . MET A 1 154 ? 10.899 -3.027 4.124 1.00 93.38 154 MET A C 1
ATOM 1169 O O . MET A 1 154 ? 10.279 -2.907 3.068 1.00 93.38 154 MET A O 1
ATOM 1173 N N . ALA A 1 155 ? 10.469 -3.773 5.135 1.00 94.94 155 ALA A N 1
ATOM 1174 C CA . ALA A 1 155 ? 9.153 -4.391 5.200 1.00 94.94 155 ALA A CA 1
ATOM 1175 C C . ALA A 1 155 ? 8.452 -3.933 6.485 1.00 94.94 155 ALA A C 1
ATOM 1177 O O . ALA A 1 155 ? 9.079 -3.833 7.540 1.00 94.94 155 ALA A O 1
ATOM 1178 N N . VAL A 1 156 ? 7.155 -3.636 6.399 1.00 95.31 156 VAL A N 1
ATOM 1179 C CA . VAL A 1 156 ? 6.360 -3.153 7.534 1.00 95.31 156 VAL A CA 1
ATOM 1180 C C . VAL A 1 156 ? 4.952 -3.736 7.482 1.00 95.31 156 VAL A C 1
ATOM 1182 O O . VAL A 1 156 ? 4.357 -3.835 6.410 1.00 95.31 156 VAL A O 1
ATOM 1185 N N . ILE A 1 157 ? 4.408 -4.093 8.643 1.00 95.69 157 ILE A N 1
ATOM 1186 C CA . ILE A 1 157 ? 2.990 -4.402 8.828 1.00 95.69 157 ILE A CA 1
ATOM 1187 C C . ILE A 1 157 ? 2.470 -3.628 10.038 1.00 95.69 157 ILE A C 1
ATOM 1189 O O . ILE A 1 157 ? 3.018 -3.714 11.138 1.00 95.69 157 ILE A O 1
ATOM 1193 N N . LEU A 1 158 ? 1.413 -2.850 9.806 1.00 95.50 158 LEU A N 1
ATOM 1194 C CA . LEU A 1 158 ? 0.720 -2.059 10.817 1.00 95.50 158 LEU A CA 1
ATOM 1195 C C . LEU A 1 158 ? -0.759 -2.450 10.805 1.00 95.50 158 LEU A C 1
ATOM 1197 O O . LEU A 1 158 ? -1.399 -2.394 9.754 1.00 95.50 158 LEU A O 1
ATOM 1201 N N . VAL A 1 159 ? -1.312 -2.829 11.956 1.00 95.81 159 VAL A N 1
ATOM 1202 C CA . VAL A 1 159 ? -2.747 -3.099 12.118 1.00 95.81 159 VAL A CA 1
ATOM 1203 C C . VAL A 1 159 ? -3.235 -2.449 13.399 1.00 95.81 159 VAL A C 1
ATOM 1205 O O . VAL A 1 159 ? -2.733 -2.749 14.478 1.00 95.81 159 VAL A O 1
ATOM 1208 N N . ALA A 1 160 ? -4.237 -1.584 13.270 1.00 94.56 160 ALA A N 1
ATOM 1209 C CA . ALA A 1 160 ? -4.932 -0.960 14.387 1.00 94.56 160 ALA A CA 1
ATOM 1210 C C . ALA A 1 160 ? -6.322 -1.583 14.570 1.00 94.56 160 ALA A C 1
ATOM 1212 O O . ALA A 1 160 ? -6.996 -1.936 13.597 1.00 94.56 160 ALA A O 1
ATOM 1213 N N . ARG A 1 161 ? -6.775 -1.691 15.819 1.00 92.75 161 ARG A N 1
ATOM 1214 C CA . ARG A 1 161 ? -8.163 -2.017 16.171 1.00 92.75 161 ARG A CA 1
ATOM 1215 C C . ARG A 1 161 ? -8.995 -0.742 16.257 1.00 92.75 161 ARG A C 1
ATOM 1217 O O . ARG A 1 161 ? -8.468 0.347 16.439 1.00 92.75 161 ARG A O 1
ATOM 1224 N N . GLY A 1 162 ? -10.320 -0.875 16.199 1.00 88.75 162 GLY A N 1
ATOM 1225 C CA . GLY A 1 162 ? -11.230 0.280 16.219 1.00 88.75 162 GLY A CA 1
ATOM 1226 C C . GLY A 1 162 ? -11.178 1.151 17.485 1.00 88.75 162 GLY A C 1
ATOM 1227 O O . GLY A 1 162 ? -11.755 2.229 17.475 1.00 88.75 162 GLY A O 1
ATOM 1228 N N . GLN A 1 163 ? -10.528 0.692 18.560 1.00 88.56 163 GLN A N 1
ATOM 1229 C CA . GLN A 1 163 ? -10.335 1.449 19.807 1.00 88.56 163 GLN A CA 1
ATOM 1230 C C . GLN A 1 163 ? -8.895 1.952 19.989 1.00 88.56 163 GLN A C 1
ATOM 1232 O O . GLN A 1 163 ? -8.610 2.619 20.981 1.00 88.56 163 GLN A O 1
ATOM 1237 N N . ASP A 1 164 ? -7.984 1.618 19.072 1.00 92.56 164 ASP A N 1
ATOM 1238 C CA . ASP A 1 164 ? -6.613 2.111 19.140 1.00 92.56 164 ASP A CA 1
ATOM 1239 C C . ASP A 1 164 ? -6.596 3.608 18.785 1.00 92.56 164 ASP A C 1
ATOM 1241 O O . ASP A 1 164 ? -7.384 4.084 17.959 1.00 92.56 164 ASP A O 1
ATOM 1245 N N . ALA A 1 165 ? -5.689 4.364 19.407 1.00 93.06 165 ALA A N 1
ATOM 1246 C CA . ALA A 1 165 ? -5.494 5.766 19.064 1.00 93.06 165 ALA A CA 1
ATOM 1247 C C . ALA A 1 165 ? -5.015 5.905 17.603 1.00 93.06 165 ALA A C 1
ATOM 1249 O O . ALA A 1 165 ? -4.306 5.025 17.103 1.00 93.06 165 ALA A O 1
ATOM 1250 N N . PRO A 1 166 ? -5.354 7.007 16.905 1.00 93.06 166 PRO A N 1
ATOM 1251 C CA . PRO A 1 166 ? -4.799 7.274 15.586 1.00 93.06 166 PRO A CA 1
ATOM 1252 C C . PRO A 1 166 ? -3.268 7.247 15.609 1.00 93.06 166 PRO A C 1
ATOM 1254 O O . PRO A 1 166 ? -2.639 7.915 16.426 1.00 93.06 166 PRO A O 1
ATOM 1257 N N . TYR A 1 1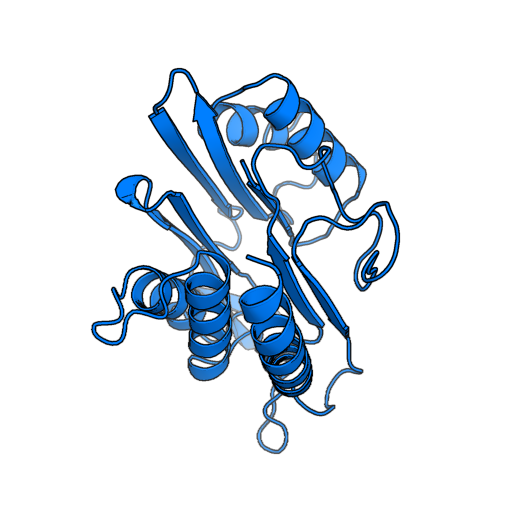67 ? -2.681 6.490 14.685 1.00 93.62 167 TYR A N 1
ATOM 1258 C CA . TYR A 1 167 ? -1.247 6.238 14.626 1.00 93.62 167 TYR A CA 1
ATOM 1259 C C . TYR A 1 167 ? -0.684 6.623 13.262 1.00 93.62 167 TYR A C 1
ATOM 1261 O O . TYR A 1 167 ? -1.307 6.348 12.233 1.00 93.62 167 TYR A O 1
ATOM 1269 N N . ALA A 1 168 ? 0.511 7.212 13.243 1.00 92.44 168 ALA A N 1
ATOM 1270 C CA . ALA A 1 168 ? 1.241 7.443 12.009 1.00 92.44 168 ALA A CA 1
ATOM 1271 C C . ALA A 1 168 ? 2.754 7.511 12.261 1.00 92.44 168 ALA A C 1
ATOM 1273 O O . ALA A 1 168 ? 3.216 8.246 13.129 1.00 92.44 168 ALA A O 1
ATOM 1274 N N . THR A 1 169 ? 3.534 6.799 11.449 1.00 88.50 169 THR A N 1
ATOM 1275 C CA . THR A 1 169 ? 4.997 6.729 11.577 1.00 88.50 169 THR A CA 1
ATOM 1276 C C . THR A 1 169 ? 5.666 8.076 11.291 1.00 88.50 169 THR A C 1
ATOM 1278 O O . THR A 1 169 ? 5.397 8.681 10.253 1.00 88.50 169 THR A O 1
ATOM 1281 N N . GLU A 1 170 ? 6.576 8.529 12.154 1.00 85.12 170 GLU A N 1
ATOM 1282 C CA . GLU A 1 170 ? 7.243 9.833 12.004 1.00 85.12 170 GLU A CA 1
ATOM 1283 C C . GLU A 1 170 ? 8.426 9.814 11.029 1.00 85.12 170 GLU A C 1
ATOM 1285 O O . GLU A 1 170 ? 8.751 10.835 10.425 1.00 85.12 170 GLU A O 1
ATOM 1290 N N . SER A 1 171 ? 9.059 8.654 10.843 1.00 83.62 171 SER A N 1
ATOM 1291 C CA . SER A 1 171 ? 10.193 8.490 9.933 1.00 83.62 171 SER A CA 1
ATOM 1292 C C . SER A 1 171 ? 10.214 7.111 9.272 1.00 83.62 171 SER A C 1
ATOM 1294 O O . SER A 1 171 ? 9.623 6.147 9.764 1.00 83.62 171 SER A O 1
ATOM 1296 N N . ILE A 1 172 ? 10.889 7.022 8.122 1.00 79.56 172 ILE A N 1
ATOM 1297 C CA . ILE A 1 172 ? 11.115 5.753 7.418 1.00 79.56 172 ILE A CA 1
ATOM 1298 C C . ILE A 1 172 ? 11.981 4.853 8.305 1.00 79.56 172 ILE A C 1
ATOM 1300 O O . ILE A 1 172 ? 13.006 5.293 8.818 1.00 79.56 172 ILE A O 1
ATOM 1304 N N . GLY A 1 173 ? 11.580 3.592 8.464 1.00 77.88 173 GLY A N 1
ATOM 1305 C CA . GLY A 1 173 ? 12.294 2.617 9.294 1.00 77.88 173 GLY A CA 1
ATOM 1306 C C . GLY A 1 173 ? 12.007 2.721 10.794 1.00 77.88 173 GLY A C 1
ATOM 1307 O O . GLY A 1 173 ? 12.527 1.915 11.558 1.00 77.88 173 GLY A O 1
ATOM 1308 N N . MET A 1 174 ? 11.167 3.665 11.230 1.00 84.00 174 MET A N 1
ATOM 1309 C CA . MET A 1 174 ? 10.740 3.754 12.626 1.00 84.00 174 MET A CA 1
ATOM 1310 C C . MET A 1 174 ? 9.842 2.576 13.017 1.00 84.00 174 MET A C 1
ATOM 1312 O O . MET A 1 174 ? 9.130 2.008 12.183 1.00 84.00 174 MET A O 1
ATOM 1316 N N . THR A 1 175 ? 9.842 2.244 14.307 1.00 83.00 175 THR A N 1
ATOM 1317 C CA . THR A 1 175 ? 8.865 1.345 14.913 1.00 83.00 175 THR A CA 1
ATOM 1318 C C . THR A 1 175 ? 8.572 1.752 16.345 1.00 83.00 175 THR A C 1
ATOM 1320 O O . THR A 1 175 ? 9.492 1.997 17.121 1.00 83.00 175 THR A O 1
ATOM 1323 N N . ASP A 1 176 ? 7.290 1.783 16.693 1.00 88.94 176 ASP A N 1
ATOM 1324 C CA . ASP A 1 176 ? 6.827 1.941 18.073 1.00 88.94 176 ASP A CA 1
ATOM 1325 C C . ASP A 1 176 ? 6.534 0.589 18.737 1.00 88.94 176 ASP A C 1
ATOM 1327 O O . ASP A 1 176 ? 5.966 0.553 19.830 1.00 88.94 176 ASP A O 1
ATOM 1331 N N . ALA A 1 177 ? 6.889 -0.529 18.089 1.00 87.00 177 ALA A N 1
ATOM 1332 C CA . ALA A 1 177 ? 6.653 -1.879 18.595 1.00 87.00 177 ALA A CA 1
ATOM 1333 C C . ALA A 1 177 ? 7.123 -2.033 20.051 1.00 87.00 177 ALA A C 1
ATOM 1335 O O . ALA A 1 177 ? 8.256 -1.697 20.395 1.00 87.00 177 ALA A O 1
ATOM 1336 N N . GLY A 1 178 ? 6.245 -2.548 20.913 1.00 85.00 178 GLY A N 1
ATOM 1337 C CA . GLY A 1 178 ? 6.528 -2.716 22.342 1.00 85.00 178 GLY A CA 1
ATOM 1338 C C . GLY A 1 178 ? 6.414 -1.436 23.181 1.00 85.00 178 GLY A C 1
ATOM 1339 O O . GLY A 1 178 ? 6.620 -1.493 24.392 1.00 85.00 178 GLY A O 1
ATOM 1340 N N . THR A 1 179 ? 6.060 -0.297 22.582 1.00 89.38 179 THR A N 1
ATOM 1341 C CA . THR A 1 179 ? 5.740 0.941 23.307 1.00 89.38 179 THR A CA 1
ATOM 1342 C C . THR A 1 179 ? 4.223 1.114 23.473 1.00 89.38 179 THR A C 1
ATOM 1344 O O . THR A 1 179 ? 3.450 0.526 22.714 1.00 89.38 179 THR A O 1
ATOM 1347 N N . PRO A 1 180 ? 3.764 1.970 24.407 1.00 88.12 180 PRO A N 1
ATOM 1348 C CA . PRO A 1 180 ? 2.344 2.307 24.541 1.00 88.12 180 PRO A CA 1
ATOM 1349 C C . PRO A 1 180 ? 1.728 3.014 23.323 1.00 88.12 180 PRO A C 1
ATOM 1351 O O . PRO A 1 180 ? 0.507 3.107 23.245 1.00 88.12 180 PRO A O 1
ATOM 1354 N N . ASN A 1 181 ? 2.551 3.535 22.406 1.00 88.31 181 ASN A N 1
ATOM 1355 C CA . ASN A 1 181 ? 2.092 4.266 21.225 1.00 88.31 181 ASN A CA 1
ATOM 1356 C C . ASN A 1 181 ? 1.836 3.350 20.019 1.00 88.31 181 ASN A C 1
ATOM 1358 O O . ASN A 1 181 ? 1.254 3.804 19.035 1.00 88.31 181 ASN A O 1
ATOM 1362 N N . ALA A 1 182 ? 2.285 2.090 20.059 1.00 91.06 182 ALA A N 1
ATOM 1363 C CA . ALA A 1 182 ? 2.090 1.177 18.941 1.00 91.06 182 ALA A CA 1
ATOM 1364 C C . ALA A 1 182 ? 0.604 0.840 18.732 1.00 91.06 182 ALA A C 1
ATOM 1366 O O . ALA A 1 182 ? -0.119 0.600 19.704 1.00 91.06 182 ALA A O 1
ATOM 1367 N N . PRO A 1 183 ? 0.155 0.734 17.468 1.00 93.75 183 PRO A N 1
ATOM 1368 C CA . PRO A 1 183 ? -1.106 0.077 17.163 1.00 93.75 183 PRO A CA 1
ATOM 1369 C C . PRO A 1 183 ? -1.029 -1.413 17.537 1.00 93.75 183 PRO A C 1
ATOM 1371 O O . PRO A 1 183 ? 0.050 -1.950 17.802 1.00 93.75 183 PRO A O 1
ATOM 1374 N N . TRP A 1 184 ? -2.172 -2.100 17.533 1.00 94.25 184 TRP A N 1
ATOM 1375 C CA . TRP A 1 184 ? -2.282 -3.504 17.950 1.00 94.25 184 TRP A CA 1
ATOM 1376 C C . TRP A 1 184 ? -1.235 -4.463 17.348 1.00 94.25 184 TRP A C 1
ATOM 1378 O O . TRP A 1 184 ? -0.748 -5.359 18.041 1.00 94.25 184 TRP A O 1
ATOM 1388 N N . LEU A 1 185 ? -0.862 -4.263 16.084 1.00 94.50 185 LEU A N 1
ATOM 1389 C CA . LEU A 1 185 ? 0.305 -4.880 15.460 1.00 94.50 185 LEU A CA 1
ATOM 1390 C C . LEU A 1 185 ? 1.169 -3.791 14.831 1.00 94.50 185 LEU A C 1
ATOM 1392 O O . LEU A 1 185 ? 0.697 -3.059 13.963 1.00 94.50 185 LEU A O 1
ATOM 1396 N N . ALA A 1 186 ? 2.440 -3.740 15.216 1.00 94.50 186 ALA A N 1
ATOM 1397 C CA . ALA A 1 186 ? 3.457 -2.938 14.554 1.00 94.50 186 ALA A CA 1
ATOM 1398 C C . ALA A 1 186 ? 4.750 -3.742 14.442 1.00 94.50 186 ALA A C 1
ATOM 1400 O O . ALA A 1 186 ? 5.416 -3.987 15.443 1.00 94.50 186 ALA A O 1
ATOM 1401 N N . ILE A 1 187 ? 5.100 -4.161 13.229 1.00 94.69 187 ILE A N 1
ATOM 1402 C CA . ILE A 1 187 ? 6.393 -4.782 12.927 1.00 94.69 187 ILE A CA 1
ATOM 1403 C C . ILE A 1 187 ? 7.004 -4.023 11.759 1.00 94.69 187 ILE A C 1
ATOM 1405 O O . ILE A 1 187 ? 6.331 -3.740 10.770 1.00 94.69 187 ILE A O 1
ATOM 1409 N N . SER A 1 188 ? 8.282 -3.693 11.883 1.00 94.50 188 SER A N 1
ATOM 1410 C CA . SER A 1 188 ? 9.039 -2.903 10.921 1.00 94.50 188 SER A CA 1
ATOM 1411 C C . SER A 1 188 ? 10.461 -3.439 10.905 1.00 94.50 188 SER A C 1
ATOM 1413 O O . SER A 1 188 ? 11.101 -3.535 11.953 1.00 94.50 188 SER A O 1
ATOM 1415 N N . VAL A 1 189 ? 10.935 -3.824 9.728 1.00 94.19 189 VAL A N 1
ATOM 1416 C CA . VAL A 1 189 ? 12.273 -4.371 9.525 1.00 94.19 189 VAL A CA 1
ATOM 1417 C C . VAL A 1 189 ? 12.911 -3.619 8.375 1.00 94.19 189 VAL A C 1
ATOM 1419 O O . VAL A 1 189 ? 12.360 -3.577 7.277 1.00 94.19 189 VAL A O 1
ATOM 1422 N N . ALA A 1 190 ? 14.081 -3.042 8.621 1.00 92.56 190 ALA A N 1
ATOM 1423 C CA . ALA A 1 190 ? 14.901 -2.400 7.608 1.00 92.56 190 ALA A CA 1
ATOM 1424 C C . ALA A 1 190 ? 16.249 -3.114 7.516 1.00 92.56 190 ALA A C 1
ATOM 1426 O O . ALA A 1 190 ? 16.806 -3.551 8.523 1.00 92.56 190 ALA A O 1
ATOM 1427 N N . THR A 1 191 ? 16.773 -3.214 6.302 1.00 90.88 191 THR A N 1
ATOM 1428 C CA . THR A 1 191 ? 18.067 -3.839 6.014 1.00 90.88 191 THR A CA 1
ATOM 1429 C C . THR A 1 191 ? 18.852 -2.957 5.057 1.00 90.88 191 THR A C 1
ATOM 1431 O O . THR A 1 191 ? 18.266 -2.213 4.267 1.00 90.88 191 THR A O 1
ATOM 1434 N N . GLU A 1 192 ? 20.178 -3.065 5.076 1.00 89.31 192 GLU A N 1
ATOM 1435 C CA . GLU A 1 192 ? 21.014 -2.416 4.066 1.00 89.31 192 GLU A CA 1
ATOM 1436 C C . GLU A 1 192 ? 20.678 -2.928 2.657 1.00 89.31 192 GLU A C 1
ATOM 1438 O O . GLU A 1 192 ? 20.168 -4.036 2.480 1.00 89.31 192 GLU A O 1
ATOM 1443 N N . ARG A 1 193 ? 20.934 -2.113 1.632 1.00 85.25 193 ARG A N 1
ATOM 1444 C CA . ARG A 1 193 ? 20.744 -2.537 0.239 1.00 85.25 193 ARG A CA 1
ATOM 1445 C C . ARG A 1 193 ? 21.694 -3.697 -0.071 1.00 85.25 193 ARG A C 1
ATOM 1447 O O . ARG A 1 193 ? 22.843 -3.660 0.354 1.00 85.25 193 ARG A O 1
ATOM 1454 N N . MET A 1 194 ? 21.235 -4.669 -0.855 1.00 84.38 194 MET A N 1
ATOM 1455 C CA . MET A 1 194 ? 21.967 -5.898 -1.180 1.00 84.38 194 MET A CA 1
ATOM 1456 C C . MET A 1 194 ? 22.191 -6.818 0.040 1.00 84.38 194 MET A C 1
ATOM 1458 O O . MET A 1 194 ? 23.125 -7.615 0.063 1.00 84.38 194 MET A O 1
ATOM 1462 N N . ALA A 1 195 ? 21.350 -6.709 1.071 1.00 89.06 195 ALA A N 1
ATOM 1463 C CA . ALA A 1 195 ? 21.323 -7.641 2.197 1.00 89.06 195 ALA A CA 1
ATOM 1464 C C . ALA A 1 195 ? 20.240 -8.719 2.008 1.00 89.06 195 ALA A C 1
ATOM 1466 O O . ALA A 1 195 ? 19.575 -8.789 0.973 1.00 89.06 195 ALA A O 1
ATOM 1467 N N . GLU A 1 196 ? 20.045 -9.561 3.025 1.00 91.75 196 GLU A N 1
ATOM 1468 C CA . GLU A 1 196 ? 18.900 -10.470 3.075 1.00 91.75 196 GLU A CA 1
ATOM 1469 C C . GLU A 1 196 ? 17.575 -9.691 2.991 1.00 91.75 196 GLU A C 1
ATOM 1471 O O . GLU A 1 196 ? 17.463 -8.548 3.441 1.00 91.75 196 GLU A O 1
ATOM 1476 N N . ASN A 1 197 ? 16.562 -10.307 2.385 1.00 94.75 197 ASN A N 1
ATOM 1477 C CA . ASN A 1 197 ? 15.264 -9.679 2.208 1.00 94.75 197 ASN A CA 1
ATOM 1478 C C . ASN A 1 197 ? 14.597 -9.415 3.577 1.00 94.75 197 ASN A C 1
ATOM 1480 O O . ASN A 1 197 ? 14.325 -10.379 4.300 1.00 94.75 197 ASN A O 1
ATOM 1484 N N . PRO A 1 198 ? 14.263 -8.154 3.928 1.00 95.69 198 PRO A N 1
ATOM 1485 C CA . PRO A 1 198 ? 13.699 -7.805 5.237 1.00 95.69 198 PRO A CA 1
ATOM 1486 C C . PRO A 1 198 ? 12.360 -8.497 5.511 1.00 95.69 198 PRO A C 1
ATOM 1488 O O . PRO A 1 198 ? 11.955 -8.638 6.665 1.00 95.69 198 PRO A O 1
ATOM 1491 N N . LEU A 1 199 ? 11.675 -8.960 4.461 1.00 96.56 199 LEU A N 1
ATOM 1492 C CA . LEU A 1 199 ? 10.434 -9.706 4.586 1.00 96.56 199 LEU A CA 1
ATOM 1493 C C . LEU A 1 199 ? 10.605 -11.032 5.342 1.00 96.56 199 LEU A C 1
ATOM 1495 O O . LEU A 1 199 ? 9.673 -11.455 6.022 1.00 96.56 199 LEU A O 1
ATOM 1499 N N . LEU A 1 200 ? 11.773 -11.676 5.256 1.00 96.56 200 LEU A N 1
ATOM 1500 C CA . LEU A 1 200 ? 12.031 -12.941 5.951 1.00 96.56 200 LEU A CA 1
ATOM 1501 C C . LEU A 1 200 ? 12.011 -12.748 7.470 1.00 96.56 200 LEU A C 1
ATOM 1503 O O . LEU A 1 200 ? 11.332 -13.479 8.192 1.00 96.56 200 LEU A O 1
ATOM 1507 N N . GLU A 1 201 ? 12.697 -11.713 7.948 1.00 96.56 201 GLU A N 1
ATOM 1508 C CA . GLU A 1 201 ? 12.711 -11.367 9.366 1.00 96.56 201 GLU A CA 1
ATOM 1509 C C . GLU A 1 201 ? 11.356 -10.807 9.824 1.00 96.56 201 GLU A C 1
ATOM 1511 O O . GLU A 1 201 ? 10.876 -11.177 10.897 1.00 96.56 201 GLU A O 1
ATOM 1516 N N . LEU A 1 202 ? 10.675 -10.002 8.996 1.00 97.12 202 LEU A N 1
ATOM 1517 C CA . LEU A 1 202 ? 9.313 -9.557 9.302 1.00 97.12 202 LEU A CA 1
ATOM 1518 C C . LEU A 1 202 ? 8.363 -10.750 9.460 1.00 97.12 202 LEU A C 1
ATOM 1520 O O . LEU A 1 202 ? 7.569 -10.771 10.399 1.00 97.12 202 LEU A O 1
ATOM 1524 N N . ARG A 1 203 ? 8.469 -11.768 8.596 1.00 97.81 203 ARG A N 1
ATOM 1525 C CA . ARG A 1 203 ? 7.656 -12.982 8.696 1.00 97.81 203 ARG A CA 1
ATOM 1526 C C . ARG A 1 203 ? 7.949 -13.756 9.980 1.00 97.81 203 ARG A C 1
ATOM 1528 O O . ARG A 1 203 ? 7.016 -14.183 10.659 1.00 97.81 203 ARG A O 1
ATOM 1535 N N . ARG A 1 204 ? 9.224 -13.888 10.356 1.00 97.50 204 ARG A N 1
ATOM 1536 C CA . ARG A 1 204 ? 9.624 -14.533 11.616 1.00 97.50 204 ARG A CA 1
ATOM 1537 C C . ARG A 1 204 ? 9.007 -13.828 12.828 1.00 97.50 204 ARG A C 1
ATOM 1539 O O . ARG A 1 204 ? 8.444 -14.496 13.697 1.00 97.50 204 ARG A O 1
ATOM 1546 N N . GLN A 1 205 ? 9.085 -12.496 12.875 1.00 96.44 205 GLN A N 1
ATOM 1547 C CA . GLN A 1 205 ? 8.478 -11.696 13.944 1.00 96.44 205 GLN A CA 1
ATOM 1548 C C . GLN A 1 205 ? 6.946 -11.783 13.921 1.00 96.44 205 GLN A C 1
ATOM 1550 O O . GLN A 1 205 ? 6.322 -11.867 14.978 1.00 96.44 205 GLN A O 1
ATOM 1555 N N . TYR A 1 206 ? 6.337 -11.832 12.732 1.00 95.94 206 TYR A N 1
ATOM 1556 C CA . TYR A 1 206 ? 4.897 -12.024 12.577 1.00 95.94 206 TYR A CA 1
ATOM 1557 C C . TYR A 1 206 ? 4.435 -13.364 13.158 1.00 95.94 206 TYR A C 1
ATOM 1559 O O . TYR A 1 206 ? 3.479 -13.393 13.926 1.00 95.94 206 TYR A O 1
ATOM 1567 N N . ASP A 1 207 ? 5.130 -14.464 12.862 1.00 95.44 207 ASP A N 1
ATOM 1568 C CA . ASP A 1 207 ? 4.792 -15.793 13.389 1.00 95.44 207 ASP A CA 1
ATOM 1569 C C . ASP A 1 207 ? 4.985 -15.900 14.911 1.00 95.44 207 ASP A C 1
ATOM 1571 O O . ASP A 1 207 ? 4.302 -16.673 15.590 1.00 95.44 207 ASP A O 1
ATOM 1575 N N . GLU A 1 208 ? 5.930 -15.147 15.474 1.00 94.94 208 GLU A N 1
ATOM 1576 C CA . GLU A 1 208 ? 6.099 -15.012 16.922 1.00 94.94 208 GLU A CA 1
ATOM 1577 C C . GLU A 1 208 ? 4.934 -14.245 17.553 1.00 94.94 208 GLU A C 1
ATOM 1579 O O . GLU A 1 208 ? 4.268 -14.779 18.443 1.00 94.94 208 GLU A O 1
ATOM 1584 N N . TRP A 1 209 ? 4.618 -13.059 17.029 1.00 93.75 209 TRP A N 1
ATOM 1585 C CA . TRP A 1 209 ? 3.480 -12.257 17.475 1.00 93.75 209 TRP A CA 1
ATOM 1586 C C . TRP A 1 209 ? 2.146 -12.997 17.314 1.00 93.75 209 TRP A C 1
ATOM 1588 O O . TRP A 1 209 ? 1.302 -12.977 18.204 1.00 93.75 209 TRP A O 1
ATOM 1598 N N . ARG A 1 210 ? 1.935 -13.708 16.204 1.00 92.44 210 ARG A N 1
ATOM 1599 C CA . ARG A 1 210 ? 0.668 -14.395 15.925 1.00 92.44 210 ARG A CA 1
ATOM 1600 C C . ARG A 1 210 ? 0.394 -15.497 16.943 1.00 92.44 210 ARG A C 1
ATOM 1602 O O . ARG A 1 210 ? -0.762 -15.709 17.316 1.00 92.44 210 ARG A O 1
ATOM 1609 N N . ARG A 1 211 ? 1.441 -16.186 17.411 1.00 91.25 211 ARG A N 1
ATOM 1610 C CA . ARG A 1 211 ? 1.339 -17.208 18.464 1.00 91.25 211 ARG A CA 1
ATOM 1611 C C . ARG A 1 211 ? 0.954 -16.603 19.809 1.00 91.25 211 ARG A C 1
ATOM 1613 O O . ARG A 1 211 ? 0.133 -17.200 20.493 1.00 91.25 211 ARG A O 1
ATOM 1620 N N . THR A 1 212 ? 1.496 -15.440 20.170 1.00 87.56 212 THR A N 1
ATOM 1621 C CA . THR A 1 212 ? 1.162 -14.769 21.438 1.00 87.56 212 THR A CA 1
ATOM 1622 C C . THR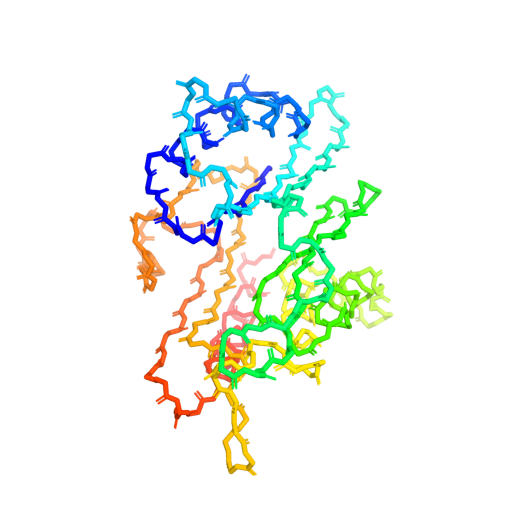 A 1 212 ? -0.218 -14.117 21.382 1.00 87.56 212 THR A C 1
ATOM 1624 O O . THR A 1 212 ? -1.038 -14.348 22.263 1.00 87.56 212 THR A O 1
ATOM 1627 N N . ALA A 1 213 ? -0.547 -13.423 20.293 1.00 83.75 213 ALA A N 1
ATOM 1628 C CA . ALA A 1 213 ? -1.844 -12.774 20.104 1.00 83.75 213 ALA A CA 1
ATOM 1629 C C . ALA A 1 213 ? -3.030 -13.758 20.072 1.00 83.75 213 ALA A C 1
ATOM 1631 O O . ALA A 1 213 ? -4.150 -13.376 20.389 1.00 83.75 213 ALA A O 1
ATOM 1632 N N . SER A 1 214 ? -2.798 -15.024 19.705 1.00 68.31 214 SER A N 1
ATOM 1633 C CA . SER A 1 214 ? -3.827 -16.079 19.762 1.00 68.31 214 SER A CA 1
ATOM 1634 C C . SER A 1 214 ? -4.124 -16.575 21.179 1.00 68.31 214 SER A C 1
ATOM 1636 O O . SER A 1 214 ? -5.099 -17.293 21.369 1.00 68.31 214 SER A O 1
ATOM 1638 N N . ILE A 1 215 ? -3.252 -16.277 22.144 1.00 62.38 215 ILE A N 1
ATOM 1639 C CA . ILE A 1 215 ? -3.406 -16.681 23.548 1.00 62.38 215 ILE A CA 1
ATOM 1640 C C . ILE A 1 215 ? -4.190 -15.611 24.325 1.00 62.38 215 ILE A C 1
ATOM 1642 O O . ILE A 1 215 ? -4.911 -15.947 25.261 1.00 62.38 215 ILE A O 1
ATOM 1646 N N . ASP A 1 216 ? -4.078 -14.348 23.906 1.00 53.50 216 ASP A N 1
ATOM 1647 C CA . ASP A 1 216 ? -4.649 -13.178 24.589 1.00 53.50 216 ASP A CA 1
ATOM 1648 C C . ASP A 1 216 ? -5.998 -12.693 24.007 1.00 53.50 216 ASP A C 1
ATOM 1650 O O . ASP A 1 216 ? -6.526 -11.672 24.457 1.00 53.50 216 ASP A O 1
ATOM 1654 N N . GLY A 1 217 ? -6.543 -13.378 22.994 1.00 47.59 217 GLY A N 1
ATOM 1655 C CA . GLY A 1 217 ? -7.813 -13.054 22.321 1.00 47.59 217 GLY A CA 1
ATOM 1656 C C . GLY A 1 217 ? -8.882 -14.115 22.526 1.00 47.59 217 GLY A C 1
ATOM 1657 O O . GLY A 1 217 ? -10.067 -13.720 22.610 1.00 47.59 217 GLY A O 1
#

Secondary structure (DSSP, 8-state):
-EEEEESS--HHHHHHHHHHHHTT--HHHHHHHHT-TTT-TTGGG-EEEEEEEETTEEEEEEEE-TTTSEEEE-TTS-EEEEEEEEEGGGTEEEEEEEES-THHHHHHHHHHH---TTS---HHHHHHHHHHHHHHTT-BTTTB-SS-B---SEEEEEE--TTSPP---SSTT---TTSTTS-SEEEEEE--TTSS-HHHHHHHHHHHHHHHHTT--

Foldseek 3Di:
DDKDKDFVDDLVLVVQLLVCLVVQDAQVVSCVVSCDCVNPVVLQRIKMWDWHAHPNFIHIDIDDRPNQAAWDQDPVRDIKHWDKDDDRVLRDIFTDTQAPHCQLRVQLVVQLPDDDPVPLNDNQSSNLSSNVSSLVRQAHPQQDDPVASARDQKDKDADADPPQDRDDDNDQQDWCPPHPNGHPDIDMFGHDRRDHHRSVVSVVVVVVSVVVVVVVD

pLDDT: mean 91.77, std 7.14, range [47.59, 98.31]

Radius of gyration: 17.12 Å; chains: 1; bounding box: 44×48×44 Å